Protein 4C5P (pdb70)

Radius of gyration: 17.64 Å; Cα contacts (8 Å, |Δi|>4): 598; chains: 1; bounding box: 44×48×41 Å

B-factor: mean 15.62, std 9.1, range [4.06, 64.0]

Secondary structure (DSSP, 8-state):
-HHHHHHHTT--S--SSSHHHHHHHHHHHHHHS-EE-HHHHTT------SHHHHHIIIIIT---B--HHHHHHHHHHHHHT-EEEEEEEEE-TT--TTSPPPPS-EEEEEEE-TT-SS-EEE-S--TTT--SS-EES-BS--EE-SSSEEEEEEETTEEEEEEEETTEEEEEEEE--S---HHHHHHHHHHHHH-TT-HHHHS-EEEEEETTEEEEEETTEEEEE-SS-EEEEE--SHHHHHHHHHHTS---GGGGS-HHHHHHHHHHHH-

Nearest PDB structures (foldseek):
  4c5p-assembly1_A  TM=1.004E+00  e=8.630E-53  Mycobacterium marinum
  2vfc-assembly2_B  TM=9.924E-01  e=4.680E-47  Mycobacterium marinum
  4bgf-assembly3_C  TM=9.905E-01  e=7.833E-41  Mycobacterium tuberculo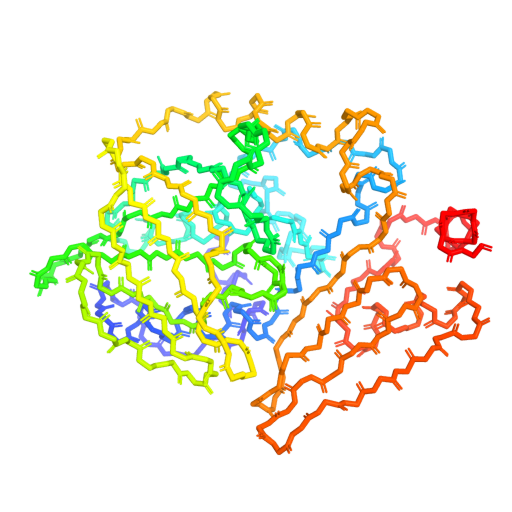sis H37Rv
  1w5r-assembly1_B  TM=9.768E-01  e=1.608E-36  Mycolicibacterium smegmatis
  1gx3-assembly2_B  TM=9.763E-01  e=1.178E-34  Mycolicibacterium smegmatis

Structure (mmCIF, N/CA/C/O backbone):
data_4C5P
#
_entry.id   4C5P
#
_cell.length_a   51.750
_cell.length_b   51.750
_cell.length_c   176.110
_cell.angle_alpha   90.00
_cell.angle_beta   90.00
_cell.angle_gamma   90.00
#
_symmetry.space_group_name_H-M   'P 41 21 2'
#
loop_
_entity.id
_entity.type
_entity.pdbx_description
1 polymer 'ARYLAMINE N-ACETYLTRANSFERASE'
2 non-polymer 'SULFATE ION'
3 non-polymer GLYCEROL
4 non-polymer 'AZIDE ION'
5 water water
#
loop_
_atom_site.group_PDB
_atom_site.id
_atom_site.type_symbol
_atom_site.label_atom_id
_atom_site.label_alt_id
_atom_site.label_comp_id
_atom_site.label_asym_id
_atom_site.label_entity_id
_atom_site.label_seq_id
_atom_site.pdbx_PDB_ins_code
_atom_site.Cartn_x
_atom_site.Cartn_y
_atom_site.Cartn_z
_atom_site.occupancy
_atom_site.B_iso_or_equiv
_atom_site.auth_seq_id
_atom_site.auth_comp_id
_atom_site.auth_asym_id
_atom_site.auth_atom_id
_atom_site.pdbx_PDB_model_num
ATOM 1 N N A ASP A 1 7 ? 34.742 -8.069 -3.642 0.50 34.72 4 ASP A N 1
ATOM 2 N N B ASP A 1 7 ? 33.753 -5.883 -2.699 0.50 24.81 4 ASP A N 1
ATOM 3 C CA A ASP A 1 7 ? 34.813 -7.186 -2.482 0.50 24.98 4 ASP A CA 1
ATOM 4 C CA B ASP A 1 7 ? 34.795 -6.817 -2.283 0.50 23.93 4 ASP A CA 1
ATOM 5 C C A ASP A 1 7 ? 34.235 -7.842 -1.234 0.50 18.49 4 ASP A C 1
ATOM 6 C C B ASP A 1 7 ? 34.333 -7.485 -1.000 0.50 18.77 4 ASP A C 1
ATOM 7 O O A ASP A 1 7 ? 34.290 -7.269 -0.140 0.50 19.63 4 ASP A O 1
ATOM 8 O O B ASP A 1 7 ? 34.410 -6.902 0.093 0.50 16.50 4 ASP A O 1
ATOM 23 N N A LEU A 1 8 ? 33.680 -9.040 -1.396 0.50 19.52 5 LEU A N 1
ATOM 24 N N B LEU A 1 8 ? 33.813 -8.698 -1.150 0.50 20.69 5 LEU A N 1
ATOM 25 C CA A LEU A 1 8 ? 33.081 -9.749 -0.275 0.50 17.53 5 LEU A CA 1
ATOM 26 C CA B LEU A 1 8 ? 33.263 -9.434 -0.026 0.50 16.79 5 LEU A CA 1
ATOM 27 C C A LEU A 1 8 ? 34.123 -9.957 0.814 0.50 16.49 5 LEU A C 1
ATOM 28 C C B LEU A 1 8 ? 34.369 -9.771 0.947 0.50 15.62 5 LEU A C 1
ATOM 29 O O A LEU A 1 8 ? 33.825 -9.803 1.988 0.50 15.99 5 LEU A O 1
ATOM 30 O O B LEU A 1 8 ? 34.215 -9.584 2.143 0.50 14.53 5 LEU A O 1
ATOM 61 N N A THR A 1 9 ? 35.348 -10.296 0.427 0.50 16.28 6 THR A N 1
ATOM 62 N N B THR A 1 9 ? 35.483 -10.274 0.429 0.50 16.08 6 THR A N 1
ATOM 63 C CA A THR A 1 9 ? 36.397 -10.548 1.408 0.50 16.91 6 THR A CA 1
ATOM 64 C CA B THR A 1 9 ? 36.640 -10.546 1.262 0.50 20.44 6 THR A CA 1
ATOM 65 C C A THR A 1 9 ? 36.847 -9.284 2.148 0.50 14.33 6 THR A C 1
ATOM 66 C C B THR A 1 9 ? 37.001 -9.318 2.089 0.50 15.33 6 THR A C 1
ATOM 67 O O A THR A 1 9 ? 37.073 -9.335 3.355 0.50 15.68 6 THR A O 1
ATOM 68 O O B THR A 1 9 ? 37.272 -9.418 3.284 0.50 16.12 6 THR A O 1
ATOM 89 N N . GLY A 1 10 ? 36.976 -8.159 1.444 1.00 18.75 7 GLY A N 1
ATOM 90 C CA . GLY A 1 10 ? 37.292 -6.894 2.098 1.00 16.80 7 GLY A CA 1
ATOM 91 C C . GLY A 1 10 ? 36.314 -6.578 3.220 1.00 14.66 7 GLY A C 1
ATOM 92 O O . GLY A 1 10 ? 36.700 -6.194 4.339 1.00 12.63 7 GLY A O 1
ATOM 97 N N . TYR A 1 11 ? 35.030 -6.768 2.938 1.00 11.02 8 TYR A N 1
ATOM 98 C CA . TYR A 1 11 ? 34.013 -6.545 3.943 1.00 8.70 8 TYR A CA 1
ATOM 99 C C . TYR A 1 11 ? 34.140 -7.532 5.100 1.00 9.92 8 TYR A C 1
ATOM 100 O O . TYR A 1 11 ? 34.050 -7.144 6.269 1.00 8.70 8 TYR A O 1
ATOM 118 N N . LEU A 1 12 ? 34.329 -8.811 4.782 1.00 13.33 9 LEU A N 1
ATOM 119 C CA . LEU A 1 12 ? 34.414 -9.828 5.830 1.00 11.72 9 LEU A CA 1
ATOM 120 C C . LEU A 1 12 ? 35.642 -9.600 6.725 1.00 16.24 9 LEU A C 1
ATOM 121 O O . LEU A 1 12 ? 35.597 -9.812 7.942 1.00 14.28 9 LEU A O 1
ATOM 137 N N . ASP A 1 13 ? 36.723 -9.115 6.131 1.00 14.11 10 ASP A N 1
ATOM 138 C CA . ASP A 1 13 ? 37.907 -8.771 6.915 1.00 14.94 10 ASP A CA 1
ATOM 139 C C . ASP A 1 13 ? 37.632 -7.561 7.792 1.00 12.49 10 ASP A C 1
ATOM 140 O O . ASP A 1 13 ? 38.029 -7.534 8.968 1.00 14.07 10 ASP A O 1
ATOM 149 N N . ARG A 1 14 ? 36.957 -6.566 7.228 1.00 11.61 11 ARG A N 1
ATOM 150 C CA . ARG A 1 14 ? 36.576 -5.358 7.963 1.00 12.19 11 ARG A CA 1
ATOM 151 C C . ARG A 1 14 ? 35.779 -5.706 9.227 1.00 9.80 11 ARG A C 1
ATOM 152 O O . ARG A 1 14 ? 35.940 -5.074 10.277 1.00 12.66 11 ARG A O 1
ATOM 173 N N . ILE A 1 15 ? 34.910 -6.715 9.153 1.00 12.12 12 ILE A N 1
ATOM 174 C CA . ILE A 1 15 ? 34.047 -7.013 10.308 1.00 13.88 12 ILE A CA 1
ATOM 175 C C . ILE A 1 15 ? 34.590 -8.179 11.135 1.00 11.77 12 ILE A C 1
ATOM 176 O O . ILE A 1 15 ? 33.934 -8.638 12.074 1.00 12.80 12 ILE A O 1
ATOM 192 N N . ASN A 1 16 ? 35.807 -8.602 10.796 1.00 13.49 13 ASN A N 1
ATOM 193 C CA . ASN A 1 16 ? 36.493 -9.707 11.466 1.00 17.00 13 ASN A CA 1
ATOM 194 C C . ASN A 1 16 ? 35.625 -10.968 11.549 1.00 18.41 13 ASN A C 1
ATOM 195 O O . ASN A 1 16 ? 35.521 -11.610 12.591 1.00 16.05 13 ASN A O 1
ATOM 206 N N . TYR A 1 17 ? 35.019 -11.323 10.428 1.00 14.44 14 TYR A N 1
ATOM 207 C CA . TYR A 1 17 ? 34.169 -12.495 10.339 1.00 16.43 14 TYR A CA 1
ATOM 208 C C . TYR A 1 17 ? 34.980 -13.697 9.859 1.00 25.04 14 TYR A C 1
ATOM 209 O O . TYR A 1 17 ? 35.695 -13.597 8.867 1.00 31.90 14 TYR A O 1
ATOM 227 N N . ARG A 1 18 ? 34.827 -14.835 10.529 1.00 36.51 15 ARG A N 1
ATOM 228 C CA . ARG A 1 18 ? 35.654 -16.014 10.238 1.00 44.82 15 ARG A CA 1
ATOM 229 C C . ARG A 1 18 ? 34.889 -17.227 9.684 1.00 44.42 15 ARG A C 1
ATOM 230 O O . ARG A 1 18 ? 35.467 -18.064 8.980 1.00 49.86 15 ARG A O 1
ATOM 234 N N . GLY A 1 19 ? 33.600 -17.312 9.991 1.00 41.96 16 GLY A N 1
ATOM 235 C CA . GLY A 1 19 ? 32.820 -18.514 9.740 1.00 34.60 16 GLY A CA 1
ATOM 236 C C . GLY A 1 19 ? 32.483 -18.877 8.303 1.00 31.05 16 GLY A C 1
ATOM 237 O O . GLY A 1 19 ? 33.128 -18.436 7.345 1.00 34.74 16 GLY A O 1
ATOM 241 N N . ALA A 1 20 ? 31.460 -19.717 8.166 1.00 28.41 17 ALA A N 1
ATOM 242 C CA . ALA A 1 20 ? 30.978 -20.180 6.865 1.00 27.29 17 ALA A CA 1
ATOM 243 C C . ALA A 1 20 ? 30.328 -19.024 6.126 1.00 21.35 17 ALA A C 1
ATOM 244 O O . ALA A 1 20 ? 30.042 -17.994 6.718 1.00 20.49 17 ALA A O 1
ATOM 251 N N . THR A 1 21 ? 30.078 -19.205 4.837 1.00 19.80 18 THR A N 1
ATOM 252 C CA . THR A 1 21 ? 29.425 -18.156 4.063 1.00 17.50 18 THR A CA 1
ATOM 253 C C . THR A 1 21 ? 28.216 -18.661 3.279 1.00 15.60 18 THR A C 1
ATOM 254 O O . THR A 1 21 ? 27.754 -17.996 2.355 1.00 21.89 18 THR A O 1
ATOM 265 N N . ASP A 1 22 ? 27.693 -19.816 3.667 1.00 20.02 19 ASP A N 1
ATOM 266 C CA . ASP A 1 22 ? 26.443 -20.312 3.105 1.00 15.61 19 ASP A CA 1
ATOM 267 C C . ASP A 1 22 ? 25.260 -19.497 3.637 1.00 17.57 19 ASP A C 1
ATOM 268 O O . ASP A 1 22 ? 25.318 -18.959 4.746 1.00 19.17 19 ASP A O 1
ATOM 277 N N . PRO A 1 23 ? 24.182 -19.377 2.838 1.00 12.42 20 PRO A N 1
ATOM 278 C CA . PRO A 1 23 ? 23.071 -18.534 3.282 1.00 14.31 20 PRO A CA 1
ATOM 279 C C . PRO A 1 23 ? 22.155 -19.242 4.284 1.00 16.90 20 PRO A C 1
ATOM 280 O O . PRO A 1 23 ? 21.088 -19.762 3.919 1.00 15.08 20 PRO A O 1
ATOM 291 N N . THR A 1 24 ? 22.593 -19.290 5.548 1.00 11.67 21 THR A N 1
ATOM 292 C CA . THR A 1 24 ? 21.844 -19.959 6.594 1.00 11.85 21 THR A CA 1
ATOM 293 C C . THR A 1 24 ? 21.525 -19.009 7.729 1.00 11.16 21 THR A C 1
ATOM 294 O O . THR A 1 24 ? 22.040 -17.882 7.791 1.00 10.51 21 THR A O 1
ATOM 305 N N . LEU A 1 25 ? 20.695 -19.475 8.644 1.00 11.81 22 LEU A N 1
ATOM 306 C CA . LEU A 1 25 ? 20.339 -18.655 9.788 1.00 16.76 22 LEU A CA 1
ATOM 307 C C . LEU A 1 25 ? 21.543 -18.377 10.693 1.00 12.49 22 LEU A C 1
ATOM 308 O O . LEU A 1 25 ? 21.714 -17.255 11.154 1.00 11.36 22 LEU A O 1
ATOM 324 N N A ASP A 1 26 ? 22.358 -19.400 10.939 0.50 15.93 23 ASP A N 1
ATOM 325 N N B ASP A 1 26 ? 22.368 -19.393 10.928 0.50 16.10 23 ASP A N 1
ATOM 326 C CA A ASP A 1 26 ? 23.573 -19.258 11.749 0.50 14.89 23 ASP A CA 1
ATOM 327 C CA B ASP A 1 26 ? 23.563 -19.239 11.763 0.50 15.14 23 ASP A CA 1
ATOM 328 C C A ASP A 1 26 ? 24.545 -18.225 11.192 0.50 12.17 23 ASP A C 1
ATOM 329 C C B ASP A 1 26 ? 24.561 -18.234 11.196 0.50 12.18 23 ASP A C 1
ATOM 330 O O A ASP A 1 26 ? 25.086 -17.398 11.936 0.50 13.22 23 ASP A O 1
ATOM 331 O O B ASP A 1 26 ? 25.133 -17.431 11.941 0.50 13.60 23 ASP A O 1
ATOM 348 N N . VAL A 1 27 ? 24.771 -18.276 9.883 1.00 10.96 24 VAL A N 1
ATOM 349 C CA . VAL A 1 27 ? 25.625 -17.305 9.206 1.00 10.53 24 VAL A CA 1
ATOM 350 C C . VAL A 1 27 ? 25.032 -15.905 9.296 1.00 9.64 24 VAL A C 1
ATOM 351 O O . VAL A 1 27 ? 25.733 -14.947 9.556 1.00 9.80 24 VAL A O 1
ATOM 365 N N . LEU A 1 28 ? 23.718 -15.780 9.153 1.00 9.37 25 LEU A N 1
ATOM 366 C CA . LEU A 1 28 ? 23.100 -14.459 9.223 1.00 8.61 25 LEU A CA 1
ATOM 367 C C . LEU A 1 28 ? 23.296 -13.886 10.626 1.00 8.40 25 LEU A C 1
ATOM 368 O O . LEU A 1 28 ? 23.633 -12.709 10.775 1.00 7.91 25 LEU A O 1
ATOM 384 N N . ARG A 1 29 ? 23.075 -14.700 11.647 1.00 8.84 26 ARG A N 1
ATOM 385 C CA . ARG A 1 29 ? 23.300 -14.267 13.019 1.00 9.29 26 ARG A CA 1
ATOM 386 C C . ARG A 1 29 ? 24.752 -13.803 13.208 1.00 8.81 26 ARG A C 1
ATOM 387 O O . ARG A 1 29 ? 24.992 -12.747 13.812 1.00 8.45 26 ARG A O 1
ATOM 408 N N . ASP A 1 30 ? 25.699 -14.591 12.710 1.00 9.30 27 ASP A N 1
ATOM 409 C CA . ASP A 1 30 ? 27.109 -14.316 12.924 1.00 12.58 27 ASP A CA 1
ATOM 410 C C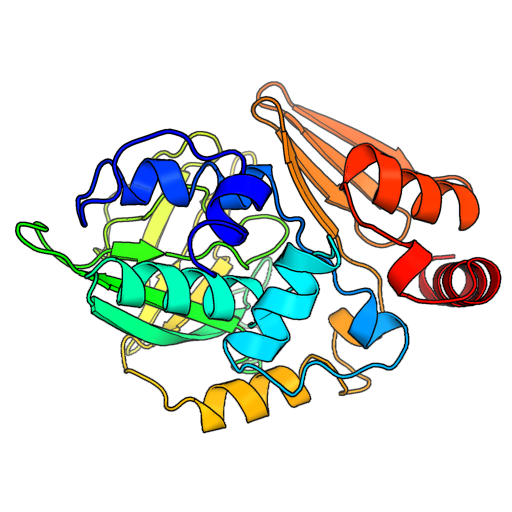 . ASP A 1 30 ? 27.527 -13.074 12.139 1.00 8.91 27 ASP A C 1
ATOM 411 O O . ASP A 1 30 ? 28.288 -12.259 12.648 1.00 8.80 27 ASP A O 1
ATOM 420 N N . LEU A 1 31 ? 27.016 -12.896 10.919 1.00 8.61 28 LEU A N 1
ATOM 421 C CA . LEU A 1 31 ? 27.305 -11.663 10.167 1.00 8.10 28 LEU A CA 1
ATOM 422 C C . LEU A 1 31 ? 26.755 -10.396 10.856 1.00 8.35 28 LEU A C 1
ATOM 423 O O . LEU A 1 31 ? 27.427 -9.354 10.941 1.00 7.97 28 LEU A O 1
ATOM 439 N N . VAL A 1 32 ? 25.521 -10.463 11.318 1.00 7.44 29 VAL A N 1
ATOM 440 C CA . VAL A 1 32 ? 24.901 -9.317 11.962 1.00 6.84 29 VAL A CA 1
ATOM 441 C C . VAL A 1 32 ? 25.658 -8.936 13.246 1.00 6.99 29 VAL A C 1
ATOM 442 O O . VAL A 1 32 ? 25.935 -7.757 13.496 1.00 6.70 29 VAL A O 1
ATOM 455 N N A SER A 1 33 ? 26.018 -9.939 14.028 0.50 7.59 30 SER A N 1
ATOM 456 N N B SER A 1 33 ? 26.012 -9.932 14.048 0.50 7.71 30 SER A N 1
ATOM 457 C CA A SER A 1 33 ? 26.812 -9.706 15.229 0.50 9.15 30 SER A CA 1
ATOM 458 C CA B SER A 1 33 ? 26.836 -9.683 15.236 0.50 8.91 30 SER A CA 1
ATOM 459 C C A SER A 1 33 ? 28.186 -9.096 14.912 0.50 8.95 30 SER A C 1
ATOM 460 C C B SER A 1 33 ? 28.174 -9.045 14.873 0.50 8.97 30 SER A C 1
ATOM 461 O O A SER A 1 33 ? 28.633 -8.171 15.588 0.50 10.73 30 SER A O 1
ATOM 462 O O B SER A 1 33 ? 28.592 -8.064 15.478 0.50 7.76 30 SER A O 1
ATOM 477 N N . ALA A 1 34 ? 28.848 -9.608 13.879 1.00 8.64 31 ALA A N 1
ATOM 478 C CA . ALA A 1 34 ? 30.164 -9.113 13.475 1.00 9.75 31 ALA A CA 1
ATOM 479 C C . ALA A 1 34 ? 30.107 -7.666 12.961 1.00 7.66 31 ALA A C 1
ATOM 480 O O . ALA A 1 34 ? 30.916 -6.818 13.341 1.00 9.68 31 ALA A O 1
ATOM 488 N N . HIS A 1 35 ? 29.128 -7.394 12.094 1.00 7.18 32 HIS A N 1
ATOM 489 C CA . HIS A 1 35 ? 28.926 -6.061 11.527 1.00 6.69 32 HIS A CA 1
ATOM 490 C C . HIS A 1 35 ? 28.696 -5.038 12.638 1.00 6.76 32 HIS A C 1
ATOM 491 O O . HIS A 1 35 ? 29.339 -3.967 12.695 1.00 7.06 32 HIS A O 1
ATOM 506 N N . THR A 1 36 ? 27.770 -5.348 13.537 1.00 6.45 33 THR A N 1
ATOM 507 C CA . THR A 1 36 ? 27.381 -4.371 14.543 1.00 6.30 33 THR A CA 1
ATOM 508 C C . THR A 1 36 ? 28.459 -4.145 15.592 1.00 7.48 33 THR A C 1
ATOM 509 O O . THR A 1 36 ? 28.481 -3.098 16.239 1.00 9.24 33 THR A O 1
ATOM 520 N N . GLY A 1 37 ? 29.364 -5.100 15.731 1.00 7.96 34 GLY A N 1
ATOM 521 C CA . GLY A 1 37 ? 30.513 -4.925 16.604 1.00 10.76 34 GLY A CA 1
ATOM 522 C C . GLY A 1 37 ? 31.717 -4.249 15.980 1.00 10.41 34 GLY A C 1
ATOM 523 O O . GLY A 1 37 ? 32.690 -3.949 16.686 1.00 10.19 34 GLY A O 1
ATOM 527 N N . ALA A 1 38 ? 31.679 -4.045 14.662 1.00 7.88 35 ALA A N 1
ATOM 528 C CA . ALA A 1 38 ? 32.860 -3.617 13.929 1.00 8.13 35 ALA A CA 1
ATOM 529 C C . ALA A 1 38 ? 32.691 -2.244 13.288 1.00 11.33 35 ALA A C 1
ATOM 530 O O . ALA A 1 38 ? 33.640 -1.447 13.273 1.00 13.17 35 ALA A O 1
ATOM 537 N N . ILE A 1 39 ? 31.514 -1.978 12.741 1.00 7.49 36 ILE A N 1
ATOM 538 C CA . ILE A 1 39 ? 31.297 -0.745 11.980 1.00 8.41 36 ILE A CA 1
ATOM 539 C C . ILE A 1 39 ? 30.355 0.206 12.734 1.00 8.34 36 ILE A C 1
ATOM 540 O O . ILE A 1 39 ? 29.162 -0.057 12.879 1.00 8.38 36 ILE A O 1
ATOM 556 N N . ALA A 1 40 ? 30.888 1.329 13.214 1.00 6.30 37 ALA A N 1
ATOM 557 C CA . ALA A 1 40 ? 30.059 2.274 13.986 1.00 7.92 37 ALA A CA 1
ATOM 558 C C . ALA A 1 40 ? 28.947 2.909 13.198 1.00 9.51 37 ALA A C 1
ATOM 559 O O . ALA A 1 40 ? 29.021 3.081 11.962 1.00 5.70 37 ALA A O 1
ATOM 566 N N . PHE A 1 41 ? 27.911 3.292 13.940 1.00 6.42 38 PHE A N 1
ATOM 567 C CA . PHE A 1 41 ? 26.970 4.289 13.475 1.00 6.46 38 PHE A CA 1
ATOM 568 C C . PHE A 1 41 ? 27.623 5.651 13.678 1.00 6.22 38 PHE A C 1
ATOM 569 O O . PHE A 1 41 ? 28.182 5.919 14.736 1.00 5.78 38 PHE A O 1
ATOM 586 N N . GLU A 1 42 ? 27.585 6.492 12.648 1.00 5.64 39 GLU A N 1
ATOM 587 C CA . GLU A 1 42 ? 28.056 7.863 12.749 1.00 9.19 39 GLU A CA 1
ATOM 588 C C . GLU A 1 42 ? 27.480 8.689 11.630 1.00 6.96 39 GLU A C 1
ATOM 589 O O . GLU A 1 42 ? 27.135 8.176 10.573 1.00 5.21 39 GLU A O 1
ATOM 601 N N . ASN A 1 43 ? 27.393 9.985 11.890 1.00 5.59 40 ASN A N 1
ATOM 602 C CA . ASN A 1 43 ? 26.907 10.938 10.895 1.00 5.60 40 ASN A CA 1
ATOM 603 C C . ASN A 1 43 ? 27.922 12.040 10.612 1.00 5.97 40 ASN A C 1
ATOM 604 O O . ASN A 1 43 ? 27.533 13.186 10.403 1.00 6.13 40 ASN A O 1
ATOM 615 N N . LEU A 1 44 ? 29.222 11.739 10.614 1.00 6.26 41 LEU A N 1
ATOM 616 C CA . LEU A 1 44 ? 30.195 12.809 10.391 1.00 6.78 41 LEU A CA 1
ATOM 617 C C . LEU A 1 44 ? 30.065 13.456 9.009 1.00 6.79 41 LEU A C 1
ATOM 618 O O . LEU A 1 44 ? 30.334 14.662 8.859 1.00 7.20 41 LEU A O 1
ATOM 634 N N . ASP A 1 45 ? 29.604 12.709 8.013 1.00 6.42 42 ASP A N 1
ATOM 635 C CA . ASP A 1 45 ? 29.469 13.305 6.679 1.00 6.51 42 ASP A CA 1
ATOM 636 C C . ASP A 1 45 ? 28.391 14.402 6.705 1.00 7.46 42 ASP A C 1
ATOM 637 O O . ASP A 1 45 ? 28.707 15.574 6.448 1.00 6.93 42 ASP A O 1
ATOM 646 N N . PRO A 1 46 ? 27.151 14.053 7.071 1.00 6.58 43 PRO A N 1
ATOM 647 C CA . PRO A 1 46 ? 26.128 15.125 7.118 1.00 7.06 43 PRO A CA 1
ATOM 648 C C . PRO A 1 46 ? 26.472 16.287 8.051 1.00 6.65 43 PRO A C 1
ATOM 649 O O . PRO A 1 46 ? 26.173 17.450 7.763 1.00 6.98 43 PRO A O 1
ATOM 660 N N . LEU A 1 47 ? 27.118 15.976 9.176 1.00 7.87 44 LEU A N 1
ATOM 661 C CA . LEU A 1 47 ? 27.516 16.996 10.129 1.00 8.03 44 LEU A CA 1
ATOM 662 C C . LEU A 1 47 ? 28.428 18.023 9.471 1.00 9.84 44 LEU A C 1
ATOM 663 O O . LEU A 1 47 ? 28.331 19.236 9.722 1.00 11.62 44 LEU A O 1
ATOM 679 N N . MET A 1 48 ? 29.300 17.518 8.597 1.00 10.98 45 MET A N 1
ATOM 680 C CA . MET A 1 48 ? 30.281 18.354 7.910 1.00 10.79 45 MET A CA 1
ATOM 681 C C . MET A 1 48 ? 29.799 18.877 6.568 1.00 10.74 45 MET A C 1
ATOM 682 O O . MET A 1 48 ? 30.573 19.496 5.834 1.00 12.26 45 MET A O 1
ATOM 696 N N . GLY A 1 49 ? 28.523 18.676 6.265 1.00 9.29 46 GLY A N 1
ATOM 697 C CA . GLY A 1 49 ? 27.962 19.172 5.017 1.00 11.75 46 GLY A CA 1
ATOM 698 C C . GLY A 1 49 ? 28.201 18.305 3.801 1.00 12.72 46 GLY A C 1
ATOM 699 O O . GLY A 1 49 ? 28.131 18.795 2.658 1.00 13.04 46 GLY A O 1
ATOM 703 N N . VAL A 1 50 ? 28.478 17.025 4.024 1.00 7.45 47 VAL A N 1
ATOM 704 C CA . VAL A 1 50 ? 28.678 16.076 2.942 1.00 7.28 47 VAL A CA 1
ATOM 705 C C . VAL A 1 50 ? 27.457 15.162 2.893 1.00 6.83 47 VAL A C 1
ATOM 706 O O . VAL A 1 50 ? 27.237 14.366 3.827 1.00 6.38 47 VAL A O 1
ATOM 719 N N . PRO A 1 51 ? 26.630 15.295 1.841 1.00 6.66 48 PRO A N 1
ATOM 720 C CA . PRO A 1 51 ? 25.406 14.488 1.832 1.00 6.19 48 PRO A CA 1
ATOM 721 C C . PRO A 1 51 ? 25.730 13.006 1.701 1.00 7.21 48 PRO A C 1
ATOM 722 O O . PRO A 1 51 ? 26.846 12.661 1.271 1.00 7.84 48 PRO A O 1
ATOM 733 N N . VAL A 1 52 ? 24.758 12.157 2.044 1.00 6.59 49 VAL A N 1
ATOM 734 C CA . VAL A 1 52 ? 24.804 10.724 1.772 1.00 5.84 49 VAL A CA 1
ATOM 735 C C . VAL A 1 52 ? 23.812 10.506 0.659 1.00 5.97 49 VAL A C 1
ATOM 736 O O . VAL A 1 52 ? 22.597 10.386 0.894 1.00 8.14 49 VAL A O 1
ATOM 749 N N . ASP A 1 53 ? 24.328 10.477 -0.550 1.00 7.67 50 ASP A N 1
ATOM 750 C CA . ASP A 1 53 ? 23.519 10.504 -1.761 1.00 6.89 50 ASP A CA 1
ATOM 751 C C . ASP A 1 53 ? 23.724 9.249 -2.616 1.00 13.34 50 ASP A C 1
ATOM 752 O O . ASP A 1 53 ? 22.783 8.755 -3.231 1.00 18.45 50 ASP A O 1
ATOM 761 N N . ASP A 1 54 ? 24.932 8.695 -2.578 1.00 10.36 51 ASP A N 1
ATOM 762 C CA . ASP A 1 54 ? 25.303 7.552 -3.418 1.00 10.08 51 ASP A CA 1
ATOM 763 C C . ASP A 1 54 ? 25.250 6.276 -2.604 1.00 8.76 51 ASP A C 1
ATOM 764 O O . ASP A 1 54 ? 26.135 6.012 -1.787 1.00 9.88 51 ASP A O 1
ATOM 773 N N . LEU A 1 55 ? 24.186 5.505 -2.813 1.00 7.85 52 LEU A N 1
ATOM 774 C CA . LEU A 1 55 ? 23.923 4.315 -2.020 1.00 8.16 52 LEU A CA 1
ATOM 775 C C . LEU A 1 55 ? 24.327 3.046 -2.787 1.00 9.83 52 LEU A C 1
ATOM 776 O O . LEU A 1 55 ? 23.882 1.952 -2.448 1.00 9.55 52 LEU A O 1
ATOM 792 N N . SER A 1 56 ? 25.142 3.205 -3.824 1.00 7.02 53 SER A N 1
ATOM 793 C CA . SER A 1 56 ? 25.617 2.055 -4.601 1.00 12.02 53 SER A CA 1
ATOM 794 C C . SER A 1 56 ? 26.551 1.209 -3.754 1.00 12.01 53 SER A C 1
ATOM 795 O O . SER A 1 56 ? 27.185 1.719 -2.825 1.00 9.68 53 SER A O 1
ATOM 803 N N . ALA A 1 57 ? 26.655 -0.069 -4.104 1.00 10.20 54 ALA A N 1
ATOM 804 C CA . ALA A 1 57 ? 27.536 -1.006 -3.389 1.00 8.51 54 ALA A CA 1
ATOM 805 C C . ALA A 1 57 ? 28.950 -0.484 -3.364 1.00 12.83 54 ALA A C 1
ATOM 806 O O . ALA A 1 57 ? 29.637 -0.551 -2.340 1.00 10.95 54 ALA A O 1
ATOM 813 N N . GLU A 1 58 ? 29.411 0.009 -4.505 1.00 9.67 55 GLU A N 1
ATOM 814 C CA . GLU A 1 58 ? 30.785 0.485 -4.628 1.00 8.31 55 GLU A CA 1
ATOM 815 C C . GLU A 1 58 ? 31.094 1.692 -3.743 1.00 11.41 55 GLU A C 1
ATOM 816 O O . GLU A 1 58 ? 32.169 1.741 -3.126 1.00 10.66 55 GLU A O 1
ATOM 828 N N . ALA A 1 59 ? 30.168 2.650 -3.654 1.00 9.61 56 ALA A N 1
ATOM 829 C CA . ALA A 1 59 ? 30.412 3.853 -2.850 1.00 8.45 56 ALA A CA 1
ATOM 830 C C . ALA A 1 59 ? 30.352 3.477 -1.368 1.00 6.69 56 ALA A C 1
ATOM 831 O O . ALA A 1 59 ? 31.143 3.950 -0.570 1.00 9.86 56 ALA A O 1
ATOM 838 N N . LEU A 1 60 ? 29.414 2.609 -1.009 1.00 6.93 57 LEU A N 1
ATOM 839 C CA . LEU A 1 60 ? 29.254 2.272 0.403 1.00 6.85 57 LEU A CA 1
ATOM 840 C C . LEU A 1 60 ? 30.398 1.423 0.891 1.00 8.14 57 LEU A C 1
ATOM 841 O O . LEU A 1 60 ? 30.839 1.590 2.030 1.00 7.73 57 LEU A O 1
ATOM 857 N N . ALA A 1 61 ? 30.862 0.495 0.055 1.00 10.48 58 ALA A N 1
ATOM 858 C CA . ALA A 1 61 ? 32.051 -0.287 0.393 1.00 11.11 58 ALA A CA 1
ATOM 859 C C . ALA A 1 61 ? 33.289 0.597 0.485 1.00 8.02 58 ALA A C 1
ATOM 860 O O . ALA A 1 61 ? 34.095 0.454 1.405 1.00 10.18 58 ALA A O 1
ATOM 867 N N . ASP A 1 62 ? 33.465 1.518 -0.446 1.00 8.91 59 ASP A N 1
ATOM 868 C CA . ASP A 1 62 ? 34.646 2.385 -0.404 1.00 8.90 59 ASP A CA 1
ATOM 869 C C . ASP A 1 62 ? 34.682 3.102 0.956 1.00 9.09 59 ASP A C 1
ATOM 870 O O . ASP A 1 62 ? 35.725 3.162 1.604 1.00 10.45 59 ASP A O 1
ATOM 879 N N . LYS A 1 63 ? 33.538 3.629 1.387 1.00 8.49 60 LYS A N 1
ATOM 880 C CA . LYS A 1 63 ? 33.519 4.383 2.644 1.00 7.46 60 LYS A CA 1
ATOM 881 C C . LYS A 1 63 ? 33.571 3.501 3.898 1.00 8.59 60 LYS A C 1
ATOM 882 O O . LYS A 1 63 ? 34.423 3.687 4.767 1.00 9.11 60 LYS A O 1
ATOM 901 N N . LEU A 1 64 ? 32.627 2.578 4.013 1.00 7.05 61 LEU A N 1
ATOM 902 C CA . LEU A 1 64 ? 32.480 1.807 5.256 1.00 6.48 61 LEU A CA 1
ATOM 903 C C . LEU A 1 64 ? 33.496 0.679 5.388 1.00 8.47 61 LEU A C 1
ATOM 904 O O . LEU A 1 64 ? 33.767 0.228 6.510 1.00 10.62 61 LEU A O 1
ATOM 920 N N . VAL A 1 65 ? 34.024 0.206 4.275 1.00 8.92 62 VAL A N 1
ATOM 921 C CA . VAL A 1 65 ? 35.073 -0.831 4.315 1.00 9.00 62 VAL A CA 1
ATOM 922 C C . VAL A 1 65 ? 36.472 -0.234 4.089 1.00 10.26 62 VAL A C 1
ATOM 923 O O . VAL A 1 65 ? 37.279 -0.174 5.009 1.00 12.71 62 VAL A O 1
ATOM 936 N N . ASP A 1 66 ? 36.756 0.247 2.884 1.00 8.73 63 ASP A N 1
ATOM 937 C CA . ASP A 1 66 ? 38.117 0.634 2.562 1.00 9.74 63 ASP A CA 1
ATOM 938 C C . ASP A 1 66 ? 38.646 1.809 3.384 1.00 10.89 63 ASP A C 1
ATOM 939 O O . ASP A 1 66 ? 39.815 1.809 3.776 1.00 14.10 63 ASP A O 1
ATOM 948 N N . ARG A 1 67 ? 37.792 2.793 3.641 1.00 8.98 64 ARG A N 1
ATOM 949 C CA . ARG A 1 67 ? 38.167 4.001 4.369 1.00 9.08 64 ARG A CA 1
ATOM 950 C C . ARG A 1 67 ? 37.922 3.941 5.896 1.00 8.85 64 ARG A C 1
ATOM 951 O O . ARG A 1 67 ? 38.200 4.907 6.618 1.00 9.49 64 ARG A O 1
ATOM 972 N N . ARG A 1 68 ? 37.464 2.790 6.368 1.00 8.62 65 ARG A N 1
ATOM 973 C CA . ARG A 1 68 ? 37.245 2.550 7.801 1.00 8.49 65 ARG A CA 1
ATOM 974 C C . ARG A 1 68 ? 36.414 3.641 8.475 1.00 9.72 65 ARG A C 1
ATOM 975 O O . ARG A 1 68 ? 36.678 4.061 9.606 1.00 10.35 65 ARG A O 1
ATOM 996 N N . ARG A 1 69 ? 35.373 4.066 7.763 1.00 7.56 66 ARG A N 1
ATOM 997 C CA . ARG A 1 69 ? 34.372 4.961 8.306 1.00 7.13 66 ARG A CA 1
ATOM 998 C C . ARG A 1 69 ? 33.150 4.145 8.763 1.00 7.62 66 ARG A C 1
ATOM 999 O O . ARG A 1 69 ? 32.989 2.981 8.391 1.00 7.85 66 ARG A O 1
ATOM 1020 N N . GLY A 1 70 ? 32.276 4.775 9.543 1.00 8.02 67 GLY A N 1
ATOM 1021 C CA . GLY A 1 70 ? 30.953 4.237 9.788 1.00 6.70 67 GLY A CA 1
ATOM 1022 C C . GLY A 1 70 ? 29.939 4.946 8.917 1.00 8.34 67 GLY A C 1
ATOM 1023 O O . GLY A 1 70 ? 30.308 5.607 7.940 1.00 9.43 67 GLY A O 1
ATOM 1027 N N . GLY A 1 71 ? 28.660 4.836 9.264 1.00 5.15 68 GLY A N 1
ATOM 1028 C CA . GLY A 1 71 ? 27.621 5.513 8.516 1.00 5.84 68 GLY A CA 1
ATOM 1029 C C . GLY A 1 71 ? 26.330 5.414 9.272 1.00 4.61 68 GLY A C 1
ATOM 1030 O O . GLY A 1 71 ? 26.289 4.957 10.424 1.00 4.66 68 GLY A O 1
ATOM 1034 N N . TYR A 1 72 ? 25.257 5.864 8.632 1.00 5.90 69 TYR A N 1
ATOM 1035 C CA . TYR A 1 72 ? 23.924 5.783 9.215 1.00 5.49 69 TYR A CA 1
ATOM 1036 C C . TYR A 1 72 ? 23.043 4.737 8.492 1.00 5.69 69 TYR A C 1
ATOM 1037 O O . TYR A 1 72 ? 23.573 3.881 7.771 1.00 5.15 69 TYR A O 1
ATOM 1067 N N . TYR A 1 74 ? 20.948 4.166 5.951 1.00 6.05 71 TYR A N 1
ATOM 1068 C CA . TYR A 1 74 ? 21.005 3.839 4.532 1.00 4.42 71 TYR A CA 1
ATOM 1069 C C . TYR A 1 74 ? 22.345 3.227 4.141 1.00 6.83 71 TYR A C 1
ATOM 1070 O O . TYR A 1 74 ? 22.408 2.408 3.212 1.00 6.69 71 TYR A O 1
ATOM 1088 N N . GLU A 1 75 ? 23.422 3.651 4.804 1.00 6.48 72 GLU A N 1
ATOM 1089 C CA . GLU A 1 75 ? 24.743 3.136 4.504 1.00 5.91 72 GLU A CA 1
ATOM 1090 C C . GLU A 1 75 ? 24.924 1.720 5.055 1.00 5.11 72 GLU A C 1
ATOM 1091 O O . GLU A 1 75 ? 25.396 0.816 4.367 1.00 5.62 72 GLU A O 1
ATOM 1103 N N . HIS A 1 76 ? 24.590 1.552 6.331 1.00 4.79 73 HIS A N 1
ATOM 1104 C CA . HIS A 1 76 ? 24.666 0.244 6.957 1.00 5.85 73 HIS A CA 1
ATOM 1105 C C . HIS A 1 76 ? 23.817 -0.823 6.300 1.00 7.55 73 HIS A C 1
ATOM 1106 O O . HIS A 1 76 ? 24.321 -1.898 5.953 1.00 6.46 73 HIS A O 1
ATOM 1121 N N . ASN A 1 77 ? 22.516 -0.552 6.192 1.00 5.82 74 ASN A N 1
ATOM 1122 C CA . ASN A 1 77 ? 21.606 -1.518 5.613 1.00 6.55 74 ASN A CA 1
ATOM 1123 C C . ASN A 1 77 ? 21.768 -1.606 4.107 1.00 7.73 74 ASN A C 1
ATOM 1124 O O . ASN A 1 77 ? 21.595 -2.699 3.548 1.00 6.00 74 ASN A O 1
ATOM 1135 N N . GLY A 1 78 ? 22.212 -0.513 3.466 1.00 7.33 75 GLY A N 1
ATOM 1136 C CA . GLY A 1 78 ? 22.687 -0.603 2.087 1.00 6.59 75 GLY A CA 1
ATOM 1137 C C . GLY A 1 78 ? 23.766 -1.668 1.928 1.00 5.00 75 GLY A C 1
ATOM 1138 O O . GLY A 1 78 ? 23.592 -2.663 1.201 1.00 5.91 75 GLY A O 1
ATOM 1142 N N . LEU A 1 79 ? 24.879 -1.478 2.643 1.00 5.75 76 LEU A N 1
ATOM 1143 C CA . LEU A 1 79 ? 26.028 -2.369 2.514 1.00 9.28 76 LEU A CA 1
ATOM 1144 C C . LEU A 1 79 ? 25.734 -3.839 2.880 1.00 5.67 76 LEU A C 1
ATOM 1145 O O . LEU A 1 79 ? 26.067 -4.778 2.123 1.00 7.39 76 LEU A O 1
ATOM 1161 N N . ILE A 1 80 ? 25.122 -4.063 4.036 1.00 6.38 77 ILE A N 1
ATOM 1162 C CA . ILE A 1 80 ? 24.881 -5.458 4.434 1.00 5.65 77 ILE A CA 1
ATOM 1163 C C . ILE A 1 80 ? 23.878 -6.115 3.494 1.00 5.78 77 ILE A C 1
ATOM 1164 O O . ILE A 1 80 ? 23.955 -7.302 3.210 1.00 6.25 77 ILE A O 1
ATOM 1180 N N . GLY A 1 81 ? 22.961 -5.318 2.961 1.00 6.42 78 GLY A N 1
ATOM 1181 C CA . GLY A 1 81 ? 22.013 -5.829 1.989 1.00 7.71 78 GLY A CA 1
ATOM 1182 C C . GLY A 1 81 ? 22.686 -6.346 0.740 1.00 8.38 78 GLY A C 1
ATOM 1183 O O . GLY A 1 81 ? 22.330 -7.403 0.205 1.00 8.60 78 GLY A O 1
ATOM 1187 N N . TYR A 1 82 ? 23.667 -5.593 0.253 1.00 7.32 79 TYR A N 1
ATOM 1188 C CA . TYR A 1 82 ? 24.423 -6.025 -0.923 1.00 8.36 79 TYR A CA 1
ATOM 1189 C C . TYR A 1 82 ? 25.216 -7.285 -0.630 1.00 7.79 79 TYR A C 1
ATOM 1190 O O . TYR A 1 82 ? 25.273 -8.188 -1.456 1.00 10.05 79 TYR A O 1
ATOM 1208 N N . VAL A 1 83 ? 25.832 -7.338 0.542 1.00 7.88 80 VAL A N 1
ATOM 1209 C CA . VAL A 1 83 ? 26.603 -8.506 0.946 1.00 7.74 80 VAL A CA 1
ATOM 1210 C C . VAL A 1 83 ? 25.712 -9.755 1.035 1.00 7.71 80 VAL A C 1
ATOM 1211 O O . VAL A 1 83 ? 26.044 -10.807 0.501 1.00 10.11 80 VAL A O 1
ATOM 1224 N N . LEU A 1 84 ? 24.573 -9.624 1.703 1.00 7.97 81 LEU A N 1
ATOM 1225 C CA . LEU A 1 84 ? 23.684 -10.759 1.877 1.00 8.81 81 LEU A CA 1
ATOM 1226 C C . LEU A 1 84 ? 23.189 -11.296 0.534 1.00 8.88 81 LEU A C 1
ATOM 1227 O O . LEU A 1 84 ? 23.172 -12.518 0.311 1.00 9.57 81 LEU A O 1
ATOM 1243 N N . ALA A 1 85 ? 22.848 -10.397 -0.382 1.00 8.34 82 ALA A N 1
ATOM 1244 C CA . ALA A 1 85 ? 22.379 -10.817 -1.707 1.00 8.55 82 ALA A CA 1
ATOM 1245 C C . ALA A 1 85 ? 23.482 -11.565 -2.447 1.00 12.13 82 ALA A C 1
ATOM 1246 O O . ALA A 1 85 ? 23.231 -12.602 -3.089 1.00 13.48 82 ALA A O 1
ATOM 1253 N N . GLU A 1 86 ? 24.710 -11.079 -2.335 1.00 10.97 83 GLU A N 1
ATOM 1254 C CA . GLU A 1 86 ? 25.844 -11.761 -2.960 1.00 12.79 83 GLU A CA 1
ATOM 1255 C C . GLU A 1 86 ? 26.034 -13.177 -2.416 1.00 17.40 83 GLU A C 1
ATOM 1256 O O . GLU A 1 86 ? 26.432 -14.088 -3.162 1.00 15.40 83 GLU A O 1
ATOM 1268 N N . LEU A 1 87 ? 25.746 -13.357 -1.129 1.00 11.38 84 LEU A N 1
ATOM 1269 C CA . LEU A 1 87 ? 25.867 -14.673 -0.485 1.00 10.33 84 LEU A CA 1
ATOM 1270 C C . LEU A 1 87 ? 24.713 -15.628 -0.777 1.00 13.92 84 LEU A C 1
ATOM 1271 O O . LEU A 1 87 ? 24.780 -16.807 -0.428 1.00 16.66 84 LEU A O 1
ATOM 1287 N N . GLY A 1 88 ? 23.650 -15.123 -1.394 1.00 13.80 85 GLY A N 1
ATOM 1288 C CA . GLY A 1 88 ? 22.523 -15.967 -1.744 1.00 17.52 85 GLY A CA 1
ATOM 1289 C C . GLY A 1 88 ? 21.267 -15.787 -0.913 1.00 15.62 85 GLY A C 1
ATOM 1290 O O . GLY A 1 88 ? 20.314 -16.554 -1.061 1.00 13.36 85 GLY A O 1
ATOM 1294 N N . TYR A 1 89 ? 21.251 -14.798 -0.028 1.00 9.67 86 TYR A N 1
ATOM 1295 C CA . TYR A 1 89 ? 20.021 -14.480 0.662 1.00 9.29 86 TYR A CA 1
ATOM 1296 C C . TYR A 1 89 ? 19.159 -13.697 -0.316 1.00 9.27 86 TYR A C 1
ATOM 1297 O O . TYR A 1 89 ? 19.681 -13.050 -1.224 1.00 10.86 86 TYR A O 1
ATOM 1315 N N . ARG A 1 90 ? 17.848 -13.739 -0.137 1.00 9.09 87 ARG A N 1
ATOM 1316 C CA . ARG A 1 90 ? 16.964 -12.785 -0.814 1.00 8.84 87 ARG A CA 1
ATOM 1317 C C . ARG A 1 90 ? 16.709 -11.608 0.101 1.00 8.96 87 ARG A C 1
ATOM 1318 O O . ARG A 1 90 ? 16.315 -11.774 1.262 1.00 11.00 87 ARG A O 1
ATOM 1339 N N . VAL A 1 91 ? 16.906 -10.406 -0.431 1.00 7.70 88 VAL A N 1
ATOM 1340 C CA . VAL A 1 91 ? 16.816 -9.200 0.367 1.00 7.04 88 VAL A CA 1
ATOM 1341 C C . VAL A 1 91 ? 15.803 -8.264 -0.239 1.00 7.44 88 VAL A C 1
ATOM 1342 O O . VAL A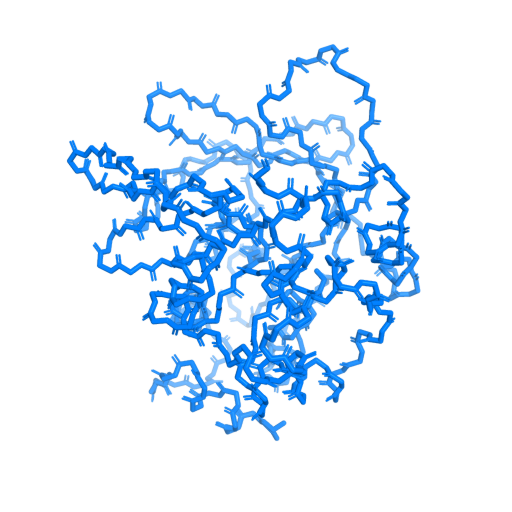 1 91 ? 15.854 -8.004 -1.434 1.00 7.86 88 VAL A O 1
ATOM 1355 N N . ARG A 1 92 ? 14.869 -7.782 0.587 1.00 7.83 89 ARG A N 1
ATOM 1356 C CA . ARG A 1 92 ? 13.947 -6.723 0.182 1.00 6.55 89 ARG A CA 1
ATOM 1357 C C . ARG A 1 92 ? 14.198 -5.518 1.068 1.00 7.67 89 ARG A C 1
ATOM 1358 O O . ARG A 1 92 ? 14.283 -5.641 2.302 1.00 8.16 89 ARG A O 1
ATOM 1379 N N . ARG A 1 93 ? 14.334 -4.343 0.442 1.00 5.77 90 ARG A N 1
ATOM 1380 C CA . ARG A 1 93 ? 14.572 -3.113 1.185 1.00 5.31 90 ARG A CA 1
ATOM 1381 C C . ARG A 1 93 ? 13.260 -2.417 1.509 1.00 5.30 90 ARG A C 1
ATOM 1382 O O . ARG A 1 93 ? 12.417 -2.206 0.625 1.00 5.57 90 ARG A O 1
ATOM 1403 N N . LEU A 1 94 ? 13.115 -2.070 2.791 1.00 5.05 91 LEU A N 1
ATOM 1404 C CA . LEU A 1 94 ? 11.907 -1.482 3.332 1.00 5.43 91 LEU A CA 1
ATOM 1405 C C . LEU A 1 94 ? 12.208 -0.069 3.862 1.00 6.43 91 LEU A C 1
ATOM 1406 O O . LEU A 1 94 ? 13.351 0.234 4.183 1.00 6.01 91 LEU A O 1
ATOM 1422 N N . ALA A 1 95 ? 11.170 0.746 3.986 1.00 6.23 92 ALA A N 1
ATOM 1423 C CA . ALA A 1 95 ? 11.277 2.096 4.570 1.00 5.02 92 ALA A CA 1
ATOM 1424 C C . ALA A 1 95 ? 10.428 2.189 5.846 1.00 5.60 92 ALA A C 1
ATOM 1425 O O . ALA A 1 95 ? 9.378 1.549 5.969 1.00 6.90 92 ALA A O 1
ATOM 1432 N N . GLY A 1 96 ? 10.873 3.038 6.763 1.00 5.72 93 GLY A N 1
ATOM 1433 C CA . GLY A 1 96 ? 10.203 3.211 8.041 1.00 6.54 93 GLY A CA 1
ATOM 1434 C C . GLY A 1 96 ? 10.322 4.634 8.570 1.00 7.77 93 GLY A C 1
ATOM 1435 O O . GLY A 1 96 ? 11.064 5.464 8.025 1.00 6.49 93 GLY A O 1
ATOM 1439 N N . ARG A 1 97 ? 9.545 4.906 9.622 1.00 7.83 94 ARG A N 1
ATOM 1440 C CA . ARG A 1 97 ? 9.469 6.226 10.285 1.00 5.21 94 ARG A CA 1
ATOM 1441 C C . ARG A 1 97 ? 9.958 6.033 11.706 1.00 6.86 94 ARG A C 1
ATOM 1442 O O . ARG A 1 97 ? 9.515 5.108 12.398 1.00 8.74 94 ARG A O 1
ATOM 1463 N N . VAL A 1 98 ? 10.863 6.902 12.146 1.00 6.27 95 VAL A N 1
ATOM 1464 C CA . VAL A 1 98 ? 11.442 6.749 13.494 1.00 8.29 95 VAL A CA 1
ATOM 1465 C C . VAL A 1 98 ? 10.553 7.414 14.530 1.00 7.07 95 VAL A C 1
ATOM 1466 O O . VAL A 1 98 ? 10.201 8.597 14.414 1.00 8.04 95 VAL A O 1
ATOM 1479 N N . VAL A 1 99 ? 10.200 6.643 15.563 1.00 6.27 96 VAL A N 1
ATOM 1480 C CA . VAL A 1 99 ? 9.298 7.109 16.605 1.00 6.36 96 VAL A CA 1
ATOM 1481 C C . VAL A 1 99 ? 9.884 6.968 18.017 1.00 7.62 96 VAL A C 1
ATOM 1482 O O . VAL A 1 99 ? 9.178 7.108 19.015 1.00 9.81 96 VAL A O 1
ATOM 1495 N N . TRP A 1 100 ? 11.182 6.754 18.085 1.00 7.94 97 TRP A N 1
ATOM 1496 C CA . TRP A 1 100 ? 11.861 6.516 19.372 1.00 7.98 97 TRP A CA 1
ATOM 1497 C C . TRP A 1 100 ? 11.631 7.644 20.367 1.00 12.28 97 TRP A C 1
ATOM 1498 O O . TRP A 1 100 ? 11.918 8.802 20.080 1.00 13.98 97 TRP A O 1
ATOM 1519 N N . LEU A 1 101 ? 11.076 7.271 21.523 1.00 12.73 98 LEU A N 1
ATOM 1520 C CA . LEU A 1 101 ? 10.727 8.172 22.642 1.00 13.03 98 LEU A CA 1
ATOM 1521 C C . LEU A 1 101 ? 9.516 9.051 22.394 1.00 14.96 98 LEU A C 1
ATOM 1522 O O . LEU A 1 101 ? 9.095 9.768 23.283 1.00 17.64 98 LEU A O 1
ATOM 1538 N N . ALA A 1 102 ? 8.926 8.953 21.211 1.00 11.13 99 ALA A N 1
ATOM 1539 C CA . ALA A 1 102 ? 7.777 9.772 20.887 1.00 9.86 99 ALA A CA 1
ATOM 1540 C C . ALA A 1 102 ? 6.505 9.225 21.485 1.00 12.18 99 ALA A C 1
ATOM 1541 O O . ALA A 1 102 ? 6.290 8.014 21.495 1.00 14.12 99 ALA A O 1
ATOM 1548 N N . PRO A 1 103 ? 5.633 10.118 21.967 1.00 10.12 100 PRO A N 1
ATOM 1549 C CA . PRO A 1 103 ? 4.334 9.640 22.430 1.00 12.45 100 PRO A 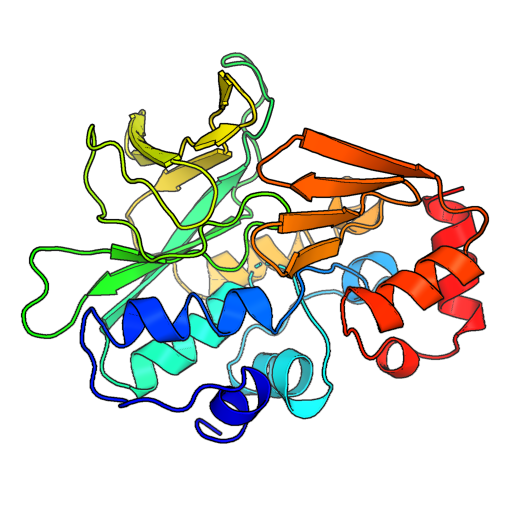CA 1
ATOM 1550 C C . PRO A 1 103 ? 3.447 9.247 21.243 1.00 11.49 100 PRO A C 1
ATOM 1551 O O . PRO A 1 103 ? 3.784 9.582 20.106 1.00 13.34 100 PRO A O 1
ATOM 1562 N N . PRO A 1 104 ? 2.355 8.513 21.502 1.00 18.70 101 PRO A N 1
ATOM 1563 C CA . PRO A 1 104 ? 1.518 8.050 20.389 1.00 21.82 101 PRO A CA 1
ATOM 1564 C C . PRO A 1 104 ? 0.845 9.183 19.617 1.00 23.26 101 PRO A C 1
ATOM 1565 O O . PRO A 1 104 ? 0.454 8.935 18.476 1.00 30.37 101 PRO A O 1
ATOM 1576 N N . ASP A 1 105 ? 0.735 10.388 20.192 1.00 21.91 102 ASP A N 1
ATOM 1577 C CA . ASP A 1 105 ? 0.110 11.520 19.490 1.00 20.57 102 ASP A CA 1
ATOM 1578 C C . ASP A 1 105 ? 1.125 12.453 18.799 1.00 17.18 102 ASP A C 1
ATOM 1579 O O . ASP A 1 105 ? 0.764 13.542 18.378 1.00 19.10 102 ASP A O 1
ATOM 1588 N N . ALA A 1 106 ? 2.380 12.012 18.680 1.00 14.28 103 ALA A N 1
ATOM 1589 C CA . ALA A 1 106 ? 3.430 12.794 18.039 1.00 12.99 103 ALA A CA 1
ATOM 1590 C C . ALA A 1 106 ? 3.135 12.962 16.552 1.00 16.77 103 ALA A C 1
ATOM 1591 O O . ALA A 1 106 ? 2.387 12.162 15.977 1.00 14.05 103 ALA A O 1
ATOM 1598 N N . PRO A 1 107 ? 3.730 13.996 15.940 1.00 13.48 104 PRO A N 1
ATOM 1599 C CA . PRO A 1 107 ? 3.564 14.204 14.495 1.00 14.22 104 PRO A CA 1
ATOM 1600 C C . PRO A 1 107 ? 4.110 13.026 13.715 1.00 13.83 104 PRO A C 1
ATOM 1601 O O . PRO A 1 107 ? 5.045 12.345 14.145 1.00 9.46 104 PRO A O 1
ATOM 1612 N N . THR A 1 108 ? 3.544 12.803 12.534 1.00 12.36 105 THR A N 1
ATOM 1613 C CA . THR A 1 108 ? 4.046 11.750 11.675 1.00 9.41 105 THR A CA 1
ATOM 1614 C C . THR A 1 108 ? 5.476 12.074 11.271 1.00 8.21 105 THR A C 1
ATOM 1615 O O . THR A 1 108 ? 5.714 13.152 10.731 1.00 11.60 105 THR A O 1
ATOM 1626 N N . PRO A 1 109 ? 6.435 11.154 11.531 1.00 7.96 106 PRO A N 1
ATOM 1627 C CA . PRO A 1 109 ? 7.809 11.444 11.150 1.00 8.12 106 PRO A CA 1
ATOM 1628 C C . PRO A 1 109 ? 8.025 11.208 9.658 1.00 8.19 106 PRO A C 1
ATOM 1629 O O . PRO A 1 109 ? 7.271 10.467 9.037 1.00 9.12 106 PRO A O 1
ATOM 1640 N N . ALA A 1 110 ? 9.060 11.819 9.115 1.00 8.07 107 ALA A N 1
ATOM 1641 C CA . ALA A 1 110 ? 9.490 11.475 7.746 1.00 8.04 107 ALA A CA 1
ATOM 1642 C C . ALA A 1 110 ? 9.845 9.984 7.667 1.00 6.24 107 ALA A C 1
ATOM 1643 O O . ALA A 1 110 ? 10.241 9.365 8.665 1.00 7.66 107 ALA A O 1
ATOM 1650 N N . GLN A 1 111 ? 9.726 9.415 6.471 1.00 5.30 108 GLN A N 1
ATOM 1651 C CA . GLN A 1 111 ? 9.986 7.993 6.286 1.00 7.17 108 GLN A CA 1
ATOM 1652 C C . GLN A 1 111 ? 11.453 7.771 5.916 1.00 9.45 108 GLN A C 1
ATOM 1653 O O . GLN A 1 111 ? 11.772 7.397 4.773 1.00 16.65 108 GLN A O 1
ATOM 1667 N N . THR A 1 112 ? 12.336 8.008 6.884 1.00 5.95 109 THR A N 1
ATOM 1668 C CA . THR A 1 112 ? 13.768 8.110 6.617 1.00 8.84 109 THR A CA 1
ATOM 1669 C C . THR A 1 112 ? 14.645 7.111 7.371 1.00 8.85 109 THR A C 1
ATOM 1670 O O . THR A 1 112 ? 15.843 7.341 7.564 1.00 7.92 109 THR A O 1
ATOM 1681 N N . HIS A 1 113 ? 14.052 5.985 7.723 1.00 5.64 110 HIS A N 1
ATOM 1682 C CA . HIS A 1 113 ? 14.813 4.807 8.101 1.00 4.48 110 HIS A CA 1
ATOM 1683 C C . HIS A 1 113 ? 14.622 3.747 7.023 1.00 6.09 110 HIS A C 1
ATOM 1684 O O . HIS A 1 113 ? 13.672 3.794 6.241 1.00 6.87 110 HIS A O 1
ATOM 1699 N N . THR A 1 114 ? 15.580 2.836 6.930 1.00 6.27 111 THR A N 1
ATOM 1700 C CA . THR A 1 114 ? 15.463 1.724 6.003 1.00 5.29 111 THR A CA 1
ATOM 1701 C C . THR A 1 114 ? 15.969 0.465 6.715 1.00 6.54 111 THR A C 1
ATOM 1702 O O . THR A 1 114 ? 16.942 0.538 7.469 1.00 6.29 111 THR A O 1
ATOM 1713 N N . VAL A 1 115 ? 15.262 -0.644 6.493 1.00 4.53 112 VAL A N 1
ATOM 1714 C CA . VAL A 1 115 ? 15.579 -1.956 7.079 1.00 4.76 112 VAL A CA 1
ATOM 1715 C C . VAL A 1 115 ? 15.375 -3.034 6.013 1.00 4.86 112 VAL A C 1
ATOM 1716 O O . VAL A 1 115 ? 14.892 -2.752 4.905 1.00 7.26 112 VAL A O 1
ATOM 1729 N N . LEU A 1 116 ? 15.744 -4.264 6.326 1.00 4.83 113 LEU A N 1
ATOM 1730 C CA . LEU A 1 116 ? 15.713 -5.320 5.336 1.00 5.15 113 LEU A CA 1
ATOM 1731 C C . LEU A 1 116 ? 14.798 -6.453 5.776 1.00 7.20 113 LEU A C 1
ATOM 1732 O O . LEU A 1 116 ? 14.774 -6.821 6.938 1.00 6.39 113 LEU A O 1
ATOM 1748 N N . ALA A 1 117 ? 14.080 -7.040 4.821 1.00 6.39 114 ALA A N 1
ATOM 1749 C CA . ALA A 1 117 ? 13.432 -8.336 5.024 1.00 7.29 114 ALA A CA 1
ATOM 1750 C C . ALA A 1 117 ? 14.224 -9.385 4.275 1.00 8.77 114 ALA A C 1
ATOM 1751 O O . ALA A 1 117 ? 14.431 -9.275 3.052 1.00 7.09 114 ALA A O 1
ATOM 1758 N N . VAL A 1 118 ? 14.667 -10.411 4.991 1.00 7.51 115 VAL A N 1
ATOM 1759 C CA . VAL A 1 118 ? 15.638 -11.332 4.453 1.00 9.17 115 VAL A CA 1
ATOM 1760 C C . VAL A 1 118 ? 15.079 -12.753 4.510 1.00 7.96 115 VAL A C 1
ATOM 1761 O O . VAL A 1 118 ? 14.521 -13.160 5.533 1.00 8.11 115 VAL A O 1
ATOM 1774 N N . THR A 1 119 ? 15.211 -13.493 3.411 1.00 8.44 116 THR A N 1
ATOM 1775 C CA . THR A 1 119 ? 14.893 -14.926 3.390 1.00 9.20 116 THR A CA 1
ATOM 1776 C C . THR A 1 119 ? 16.071 -15.700 2.827 1.00 9.59 116 THR A C 1
ATOM 1777 O O . THR A 1 119 ? 17.025 -15.111 2.295 1.00 9.31 116 THR A O 1
ATOM 1788 N N . PHE A 1 120 ? 16.043 -17.020 3.016 1.00 11.58 117 PHE A N 1
ATOM 1789 C CA . PHE A 1 120 ? 17.134 -17.885 2.589 1.00 11.16 117 PHE A CA 1
ATOM 1790 C C . PHE A 1 120 ? 16.645 -19.315 2.535 1.00 12.65 117 PHE A C 1
ATOM 1791 O O . PHE A 1 120 ? 15.584 -19.626 3.081 1.00 15.34 117 PHE A O 1
ATOM 1808 N N . PRO A 1 121 ? 17.407 -20.191 1.866 1.00 13.64 118 PRO A N 1
ATOM 1809 C CA . PRO A 1 121 ? 16.922 -21.571 1.755 1.00 14.95 118 PRO A CA 1
ATOM 1810 C C . PRO A 1 121 ? 16.635 -22.195 3.115 1.00 22.41 118 PRO A C 1
ATOM 1811 O O . PRO A 1 121 ? 17.502 -22.181 3.968 1.00 17.88 118 PRO A O 1
ATOM 1822 N N . GLY A 1 122 ? 15.419 -22.699 3.331 1.00 22.47 119 GLY A N 1
ATOM 1823 C CA . GLY A 1 122 ? 15.071 -23.329 4.594 1.00 24.29 119 GLY A CA 1
ATOM 1824 C C . GLY A 1 122 ? 14.666 -22.422 5.741 1.00 31.24 119 GLY A C 1
ATOM 1825 O O . GLY A 1 122 ? 14.454 -22.918 6.849 1.00 30.23 119 GLY A O 1
ATOM 1829 N N . CYS A 1 123 ? 14.545 -21.109 5.502 1.00 21.03 120 CYS A N 1
ATOM 1830 C CA . CYS A 1 123 ? 14.141 -20.182 6.553 1.00 20.92 120 CYS A CA 1
ATOM 1831 C C . CYS A 1 123 ? 12.695 -20.518 6.936 1.00 24.45 120 CYS A C 1
ATOM 1832 O O . CYS A 1 123 ? 11.907 -20.896 6.082 1.00 31.13 120 CYS A O 1
ATOM 1840 N N . GLN A 1 124 ? 12.327 -20.390 8.200 1.00 35.67 121 GLN A N 1
ATOM 1841 C CA . GLN A 1 124 ? 10.952 -20.733 8.569 1.00 47.55 121 GLN A CA 1
ATOM 1842 C C . GLN A 1 124 ? 10.005 -19.582 8.198 1.00 46.45 121 GLN A C 1
ATOM 1843 O O . GLN A 1 124 ? 8.792 -19.654 8.408 1.00 45.55 121 GLN A O 1
ATOM 1847 N N . GLY A 1 125 ? 10.579 -18.530 7.622 1.00 29.77 122 GLY A N 1
ATOM 1848 C CA . GLY A 1 125 ? 9.864 -17.297 7.364 1.00 20.39 122 GLY A CA 1
ATOM 1849 C C . GLY A 1 125 ? 10.922 -16.221 7.220 1.00 16.02 122 GLY A C 1
ATOM 1850 O O . GLY A 1 125 ? 12.105 -16.515 7.397 1.00 13.88 122 GLY A O 1
ATOM 1854 N N . PRO A 1 126 ? 10.503 -14.979 6.913 1.00 12.88 123 PRO A N 1
ATOM 1855 C CA . PRO A 1 126 ? 11.433 -13.857 6.749 1.00 9.73 123 PRO A CA 1
ATOM 1856 C C . PRO A 1 126 ? 11.985 -13.358 8.066 1.00 9.63 123 PRO A C 1
ATOM 1857 O O . PRO A 1 126 ? 11.366 -13.537 9.120 1.00 12.45 123 PRO A O 1
ATOM 1868 N N . TYR A 1 127 ? 13.159 -12.749 7.971 1.00 7.98 124 TYR A N 1
ATOM 1869 C CA . TYR A 1 127 ? 13.811 -12.094 9.093 1.00 7.59 124 TYR A CA 1
ATOM 1870 C C . TYR A 1 127 ? 13.995 -10.622 8.817 1.00 8.40 124 TYR A C 1
ATOM 1871 O O . TYR A 1 127 ? 14.261 -10.229 7.686 1.00 8.99 124 TYR A O 1
ATOM 1889 N N . LEU A 1 128 ? 13.814 -9.816 9.860 1.00 6.70 125 LEU A N 1
ATOM 1890 C CA . LEU A 1 128 ? 14.151 -8.396 9.858 1.00 6.15 125 LEU A CA 1
ATOM 1891 C C . LEU A 1 128 ? 15.641 -8.272 10.166 1.00 7.45 125 LEU A C 1
ATOM 1892 O O . LEU A 1 128 ? 16.117 -8.841 11.148 1.00 6.90 125 LEU A O 1
ATOM 1908 N N . VAL A 1 129 ? 16.377 -7.562 9.317 1.00 8.81 126 VAL A N 1
ATOM 1909 C CA . VAL A 1 129 ? 17.763 -7.243 9.597 1.00 6.70 126 VAL A CA 1
ATOM 1910 C C . VAL A 1 129 ? 17.859 -5.736 9.587 1.00 5.92 126 VAL A C 1
ATOM 1911 O O . VAL A 1 129 ? 17.422 -5.085 8.636 1.00 5.44 126 VAL A O 1
ATOM 1924 N N . ASP A 1 130 ? 18.429 -5.203 10.665 1.00 5.83 127 ASP A N 1
ATOM 1925 C CA . ASP A 1 130 ? 18.651 -3.759 10.791 1.00 5.14 127 ASP A CA 1
ATOM 1926 C C . ASP A 1 130 ? 19.919 -3.562 11.590 1.00 5.67 127 ASP A C 1
ATOM 1927 O O . ASP A 1 130 ? 19.920 -3.703 12.816 1.00 6.56 127 ASP A O 1
ATOM 1936 N N . VAL A 1 131 ? 20.990 -3.206 10.881 1.00 4.63 128 VAL A N 1
ATOM 1937 C CA . VAL A 1 131 ? 22.257 -2.903 11.526 1.00 4.73 128 VAL A CA 1
ATOM 1938 C C . VAL A 1 131 ? 22.579 -1.420 11.486 1.00 6.31 128 VAL A C 1
ATOM 1939 O O . VAL A 1 131 ? 23.690 -1.016 11.805 1.00 7.04 128 VAL A O 1
ATOM 1952 N N . GLY A 1 132 ? 21.574 -0.624 11.152 1.00 6.83 129 GLY A N 1
ATOM 1953 C CA . GLY A 1 132 ? 21.738 0.797 10.906 1.00 6.45 129 GLY A CA 1
ATOM 1954 C C . GLY A 1 132 ? 20.955 1.766 11.777 1.00 9.19 129 GLY A C 1
ATOM 1955 O O . GLY A 1 132 ? 20.963 2.957 11.493 1.00 8.20 129 GLY A O 1
ATOM 1959 N N A PHE A 1 133 ? 20.300 1.270 12.830 0.50 5.33 130 PHE A N 1
ATOM 1960 N N B PHE A 1 133 ? 20.305 1.284 12.842 0.50 4.94 130 PHE A N 1
ATOM 1961 C CA A PHE A 1 133 ? 19.474 2.102 13.698 0.50 4.53 130 PHE A CA 1
ATOM 1962 C CA B PHE A 1 133 ? 19.561 2.155 13.748 0.50 5.79 130 PHE A CA 1
ATOM 1963 C C A PHE A 1 133 ? 20.224 2.544 14.940 0.50 14.95 130 PHE A C 1
ATOM 1964 C C B PHE A 1 133 ? 20.401 2.565 14.960 0.50 15.79 130 PHE A C 1
ATOM 1965 O O A PHE A 1 133 ? 19.988 2.021 16.037 0.50 19.17 130 PHE A O 1
ATOM 1966 O O B PHE A 1 133 ? 19.875 2.908 16.014 0.50 25.73 130 PHE A O 1
ATOM 1999 N N A GLY A 1 134 ? 21.101 3.522 14.771 0.50 14.45 131 GLY A N 1
ATOM 2000 N N B GLY A 1 134 ? 21.709 2.493 14.809 0.50 10.19 131 GLY A N 1
ATOM 2001 C CA A GLY A 1 134 ? 22.038 3.888 15.816 0.50 12.32 131 GLY A CA 1
ATOM 2002 C CA B GLY A 1 134 ? 22.636 3.001 15.796 0.50 14.78 131 GLY A CA 1
ATOM 2003 C C A GLY A 1 134 ? 21.443 4.223 17.163 0.50 8.73 131 GLY A C 1
ATOM 2004 C C B GLY A 1 134 ? 22.398 2.558 17.215 0.50 5.25 131 GLY A C 1
ATOM 2005 O O A GLY A 1 134 ? 20.521 5.038 17.280 0.50 20.01 131 GLY A O 1
ATOM 2006 O O B GLY A 1 134 ? 22.629 1.371 17.585 0.50 5.62 131 GLY A O 1
ATOM 2013 N N A GLY A 1 135 ? 22.020 3.612 18.194 0.50 8.38 132 GLY A N 1
ATOM 2014 N N B GLY A 1 135 ? 21.947 3.525 18.010 0.50 6.61 132 GLY A N 1
ATOM 2015 C CA A GLY A 1 135 ? 21.562 3.771 19.548 0.50 11.18 132 GLY A CA 1
ATOM 2016 C CA B GLY A 1 135 ? 21.917 3.404 19.444 0.50 7.69 132 GLY A CA 1
ATOM 2017 C C A GLY A 1 135 ? 20.903 2.522 20.082 0.50 8.26 132 GLY A C 1
ATOM 2018 C C B GLY A 1 135 ? 21.155 2.201 19.936 0.50 8.75 132 GLY A C 1
ATOM 2019 O O A GLY A 1 135 ? 21.067 2.205 21.256 0.50 8.17 132 GLY A O 1
ATOM 2020 O O B GLY A 1 135 ? 21.472 1.654 20.985 0.50 13.09 132 GLY A O 1
ATOM 2027 N N A MET A 1 136 ? 20.173 1.822 19.215 0.50 7.59 133 MET A N 1
ATOM 2028 N N B MET A 1 136 ? 20.152 1.782 19.181 0.50 7.54 133 MET A N 1
ATOM 2029 C CA A MET A 1 136 ? 19.305 0.725 19.625 0.50 7.85 133 MET A CA 1
ATOM 2030 C CA B MET A 1 136 ? 19.341 0.649 19.579 0.50 6.51 133 MET A CA 1
ATOM 2031 C C A MET A 1 136 ? 19.134 -0.355 18.565 0.50 8.47 133 MET A C 1
ATOM 2032 C C B MET A 1 136 ? 19.091 -0.285 18.420 0.50 5.58 133 MET A C 1
ATOM 2033 O O A MET A 1 136 ? 18.158 -1.104 18.593 0.50 6.61 133 MET A O 1
ATOM 2034 O O B MET A 1 136 ? 18.007 -0.855 18.311 0.50 7.89 133 MET A O 1
ATOM 2061 N N A THR A 1 137 ? 20.090 -0.461 17.655 0.50 6.34 134 THR A N 1
ATOM 2062 N N B THR A 1 137 ? 20.089 -0.454 17.556 0.50 6.43 134 THR A N 1
ATOM 2063 C CA A THR A 1 137 ? 19.936 -1.363 16.514 0.50 5.20 134 THR A CA 1
ATOM 2064 C CA B THR A 1 137 ? 19.931 -1.421 16.471 0.50 6.08 134 THR A CA 1
ATOM 2065 C C A THR A 1 137 ? 20.011 -2.829 16.973 0.50 5.53 134 THR A C 1
ATOM 2066 C C B THR A 1 137 ? 19.892 -2.798 17.093 0.50 5.56 134 THR A C 1
ATOM 2067 O O A THR A 1 137 ? 20.918 -3.189 17.728 0.50 5.84 134 THR A O 1
ATOM 2068 O O B THR A 1 137 ? 20.619 -3.074 18.054 0.50 5.89 134 THR A O 1
ATOM 2089 N N . PRO A 1 138 ? 19.039 -3.669 16.548 1.00 7.03 135 PRO A N 1
ATOM 2090 C CA . PRO A 1 138 ? 19.120 -5.071 16.958 1.00 6.58 135 PRO A CA 1
ATOM 2091 C C . PRO A 1 138 ? 20.387 -5.755 16.416 1.00 7.83 135 PRO A C 1
ATOM 2092 O O . PRO A 1 138 ? 20.693 -5.636 15.229 1.00 6.52 135 PRO A O 1
ATOM 2103 N N . THR A 1 139 ? 21.112 -6.462 17.279 1.00 6.45 136 THR A N 1
ATOM 2104 C CA . THR A 1 139 ? 22.367 -7.090 16.898 1.00 6.63 136 THR A CA 1
ATOM 2105 C C . THR A 1 139 ? 22.176 -8.543 16.546 1.00 7.31 136 THR A C 1
ATOM 2106 O O . THR A 1 139 ? 23.130 -9.303 16.529 1.00 7.49 136 THR A O 1
ATOM 2117 N N . ALA A 1 140 ? 20.931 -8.887 16.232 1.00 7.87 137 ALA A N 1
ATOM 2118 C CA . ALA A 1 140 ? 20.588 -10.193 15.682 1.00 7.24 137 ALA A CA 1
ATOM 2119 C C . ALA A 1 140 ? 19.519 -9.982 14.632 1.00 6.93 137 ALA A C 1
ATOM 2120 O O . ALA A 1 140 ? 18.745 -9.031 14.725 1.00 6.71 137 ALA A O 1
ATOM 2127 N N . PRO A 1 141 ? 19.435 -10.885 13.646 1.00 7.12 138 PRO A N 1
ATOM 2128 C CA . PRO A 1 141 ? 18.229 -10.920 12.811 1.00 7.02 138 PRO A CA 1
ATOM 2129 C C . PRO A 1 141 ? 17.046 -11.283 13.693 1.00 7.32 138 PRO A C 1
ATOM 2130 O O . PRO A 1 141 ? 17.167 -12.138 14.593 1.00 9.22 138 PRO A O 1
ATOM 2141 N N . LEU A 1 142 ? 15.897 -10.672 13.432 1.00 7.11 139 LEU A N 1
ATOM 2142 C CA . LEU A 1 142 ? 14.706 -10.950 14.192 1.00 7.82 139 LEU A CA 1
ATOM 2143 C C . LEU A 1 142 ? 13.661 -11.623 13.296 1.00 7.73 139 LEU A C 1
ATOM 2144 O O . LEU A 1 142 ? 13.510 -11.247 12.127 1.00 7.46 139 LEU A O 1
ATOM 2160 N N . ARG A 1 143 ? 12.956 -12.608 13.839 1.00 8.33 140 ARG A N 1
ATOM 2161 C CA . ARG A 1 143 ? 11.862 -13.226 13.102 1.00 8.70 140 ARG A CA 1
ATOM 2162 C C . ARG A 1 143 ? 10.846 -12.120 12.768 1.00 8.38 140 ARG A C 1
ATOM 2163 O O . ARG A 1 143 ? 10.467 -11.330 13.650 1.00 8.25 140 ARG A O 1
ATOM 2184 N N . LEU A 1 144 ? 10.443 -12.019 11.498 1.00 8.30 141 LEU A N 1
ATOM 2185 C CA A LEU A 1 144 ? 9.446 -11.048 11.080 0.50 9.91 141 LEU A CA 1
ATOM 2186 C CA B LEU A 1 144 ? 9.436 -11.044 11.087 0.50 9.96 141 LEU A CA 1
ATOM 2187 C C . LEU A 1 144 ? 8.055 -11.552 11.418 1.00 16.54 141 LEU A C 1
ATOM 2188 O O . LEU A 1 144 ? 7.297 -11.999 10.547 1.00 16.84 141 LEU A O 1
ATOM 2219 N N . GLU A 1 145 ? 7.728 -11.482 12.697 1.00 8.96 142 GLU A N 1
ATOM 2220 C CA . GLU A 1 145 ? 6.506 -12.069 13.185 1.00 11.42 142 GLU A CA 1
ATOM 2221 C C . GLU A 1 145 ? 6.112 -11.292 14.420 1.00 15.31 142 GLU A C 1
ATOM 2222 O O . GLU A 1 145 ? 6.976 -10.831 15.181 1.00 13.25 142 GLU A O 1
ATOM 2234 N N . THR A 1 146 ? 4.813 -11.118 14.584 1.00 12.33 143 THR A N 1
ATOM 2235 C CA . THR A 1 146 ? 4.318 -10.268 15.643 1.00 10.47 143 THR A CA 1
ATOM 2236 C C . THR A 1 146 ? 4.077 -11.060 16.922 1.00 10.94 143 THR A C 1
ATOM 2237 O O . THR A 1 146 ? 3.837 -12.278 16.898 1.00 12.74 143 THR A O 1
ATOM 2248 N N . GLY A 1 147 ? 4.155 -10.348 18.048 1.00 10.97 144 GLY A N 1
ATOM 2249 C CA . GLY A 1 147 ? 3.828 -10.888 19.348 1.00 11.68 144 GLY A CA 1
ATOM 2250 C C . GLY A 1 147 ? 5.009 -11.474 20.087 1.00 12.56 144 GLY A C 1
ATOM 2251 O O . GLY A 1 147 ? 5.157 -11.276 21.301 1.00 12.72 144 GLY A O 1
ATOM 2255 N N . THR A 1 148 ? 5.833 -12.223 19.362 1.00 11.26 145 THR A N 1
ATOM 2256 C CA . THR A 1 148 ? 6.971 -12.925 19.938 1.00 11.35 145 THR A CA 1
ATOM 2257 C C . THR A 1 148 ? 7.957 -11.966 20.608 1.00 10.85 145 THR A C 1
ATOM 2258 O O . THR A 1 148 ? 8.353 -10.943 20.028 1.00 10.14 145 THR A O 1
ATOM 2269 N N . VAL A 1 149 ? 8.340 -12.288 21.845 1.00 11.31 146 VAL A N 1
ATOM 2270 C CA . VAL A 1 149 ? 9.436 -11.562 22.489 1.00 10.96 146 VAL A CA 1
ATOM 2271 C C . VAL A 1 149 ? 10.771 -12.236 22.116 1.00 10.77 146 VAL A C 1
ATOM 2272 O O . VAL A 1 149 ? 10.967 -13.436 22.358 1.00 11.33 146 VAL A O 1
ATOM 2285 N N . GLN A 1 150 ? 11.686 -11.447 21.560 1.00 10.05 147 GLN A N 1
ATOM 2286 C CA . GLN A 1 150 ? 12.892 -11.966 20.945 1.00 9.82 147 GLN A CA 1
ATOM 2287 C C . GLN A 1 150 ? 14.102 -11.368 21.649 1.00 9.65 147 GLN A C 1
ATOM 2288 O O . GLN A 1 150 ? 14.483 -10.235 21.394 1.00 9.09 147 GLN A O 1
ATOM 2302 N N . GLN A 1 151 ? 14.676 -12.150 22.556 1.00 10.24 148 GLN A N 1
ATOM 2303 C CA . GLN A 1 151 ? 15.808 -11.717 23.355 1.00 10.28 148 GLN A CA 1
ATOM 2304 C C . GLN A 1 151 ? 17.066 -11.742 22.483 1.00 9.85 148 GLN A C 1
ATOM 2305 O O . GLN A 1 151 ? 17.358 -12.739 21.803 1.00 12.25 148 GLN A O 1
ATOM 2319 N N . THR A 1 152 ? 17.822 -10.660 22.514 1.00 9.44 149 THR A N 1
ATOM 2320 C CA . THR A 1 152 ? 19.099 -10.608 21.817 1.00 9.12 149 THR A CA 1
ATOM 2321 C C . THR A 1 152 ? 20.259 -10.641 22.835 1.00 9.56 149 THR A C 1
ATOM 2322 O O . THR A 1 152 ? 20.067 -10.877 24.041 1.00 10.14 149 THR A O 1
ATOM 2333 N N . ALA A 1 153 ? 21.473 -10.382 22.356 1.00 9.34 150 ALA A N 1
ATOM 2334 C CA . ALA A 1 153 ? 22.635 -10.326 23.256 1.00 9.79 150 ALA A CA 1
ATOM 2335 C C . ALA A 1 153 ? 22.511 -9.115 24.149 1.00 9.74 150 ALA A C 1
ATOM 2336 O O . ALA A 1 153 ? 23.218 -8.990 25.144 1.00 10.63 150 ALA A O 1
ATOM 2343 N N . LEU A 1 154 ? 21.639 -8.197 23.754 1.00 9.20 151 LEU A N 1
ATOM 2344 C CA . LEU A 1 154 ? 21.430 -6.969 24.507 1.00 9.17 151 LEU A CA 1
ATOM 2345 C C . LEU A 1 154 ? 19.973 -6.903 24.970 1.00 9.29 151 LEU A C 1
ATOM 2346 O O . LEU A 1 154 ? 19.597 -7.645 25.858 1.00 12.24 151 LEU A O 1
ATOM 2362 N N . GLU A 1 155 ? 19.160 -6.035 24.383 1.00 8.88 152 GLU A N 1
ATOM 2363 C CA . GLU A 1 155 ? 17.770 -5.905 24.779 1.00 8.95 152 GLU A CA 1
ATOM 2364 C C . GLU A 1 155 ? 16.874 -6.982 24.158 1.00 8.97 152 GLU A C 1
ATOM 2365 O O . GLU A 1 155 ? 17.190 -7.543 23.110 1.00 8.66 152 GLU A O 1
ATOM 2377 N N . PRO A 1 156 ? 15.717 -7.231 24.770 1.00 9.40 153 PRO A N 1
ATOM 2378 C CA . PRO A 1 156 ? 14.663 -7.953 24.051 1.00 9.39 153 PRO A CA 1
ATOM 2379 C C . PRO A 1 156 ? 13.886 -7.046 23.104 1.00 8.82 153 PRO A C 1
ATOM 2380 O O . PRO A 1 156 ? 13.681 -5.862 23.407 1.00 8.68 153 PRO A O 1
ATOM 2391 N N . TYR A 1 157 ? 13.472 -7.610 21.966 1.00 8.58 154 TYR A N 1
ATOM 2392 C CA . TYR A 1 157 ? 12.698 -6.881 20.956 1.00 8.13 154 TYR A CA 1
ATOM 2393 C C . TYR A 1 157 ? 11.365 -7.571 20.693 1.00 8.83 154 TYR A C 1
ATOM 2394 O O . TYR A 1 157 ? 11.211 -8.760 20.951 1.00 8.97 154 TYR A O 1
ATOM 2412 N N . ARG A 1 158 ? 10.427 -6.826 20.143 1.00 8.29 155 ARG A N 1
ATOM 2413 C CA . ARG A 1 158 ? 9.119 -7.367 19.769 1.00 8.65 155 ARG A CA 1
ATOM 2414 C C . ARG A 1 158 ? 8.562 -6.546 18.627 1.00 8.22 155 ARG A C 1
ATOM 2415 O O . ARG A 1 158 ? 8.657 -5.306 18.645 1.00 9.13 155 ARG A O 1
ATOM 2436 N N . LEU A 1 159 ? 7.957 -7.229 17.650 1.00 8.38 156 LEU A N 1
ATOM 2437 C CA . LEU A 1 159 ? 7.251 -6.565 16.551 1.00 8.14 156 LEU A CA 1
ATOM 2438 C C . LEU A 1 159 ? 5.763 -6.652 16.842 1.00 8.90 156 LEU A C 1
ATOM 2439 O O . LEU A 1 159 ? 5.281 -7.658 17.377 1.00 10.31 156 LEU A O 1
ATOM 2455 N N . ASP A 1 160 ? 5.019 -5.598 16.520 1.00 8.80 157 ASP A N 1
ATOM 2456 C CA . ASP A 1 160 ? 3.568 -5.641 16.591 1.00 11.79 157 ASP A CA 1
ATOM 2457 C C . ASP A 1 160 ? 2.944 -5.003 15.369 1.00 13.58 157 ASP A C 1
ATOM 2458 O O . ASP A 1 160 ? 3.572 -4.184 14.683 1.00 10.58 157 ASP A O 1
ATOM 2467 N N . ASP A 1 161 ? 1.697 -5.376 15.094 1.00 14.79 158 ASP A N 1
ATOM 2468 C CA . ASP A 1 161 ? 0.955 -4.735 14.009 1.00 15.49 158 ASP A CA 1
ATOM 2469 C C . ASP A 1 161 ? 0.596 -3.304 14.371 1.00 16.36 158 ASP A C 1
ATOM 2470 O O . ASP A 1 161 ? 0.167 -3.023 15.495 1.00 25.95 158 ASP A O 1
ATOM 2479 N N . ARG A 1 162 ? 0.768 -2.400 13.415 1.00 17.42 159 ARG A N 1
ATOM 2480 C CA . ARG A 1 162 ? 0.330 -1.019 13.578 1.00 16.23 159 ARG A CA 1
ATOM 2481 C C . ARG A 1 162 ? -0.112 -0.501 12.221 1.00 24.95 159 ARG A C 1
ATOM 2482 O O . ARG A 1 162 ? 0.681 -0.463 11.284 1.00 21.65 159 ARG A O 1
ATOM 2503 N N . GLY A 1 163 ? -1.374 -0.106 12.105 1.00 29.28 160 GLY A N 1
ATOM 2504 C CA . GLY A 1 163 ? -1.882 0.347 10.823 1.00 31.62 160 GLY A CA 1
ATOM 2505 C C . GLY A 1 163 ? -1.685 -0.727 9.774 1.00 33.02 160 GLY A C 1
ATOM 2506 O O . GLY A 1 163 ? -1.911 -1.910 10.036 1.00 36.35 160 GLY A O 1
ATOM 2510 N N . ASP A 1 164 ? -1.240 -0.316 8.590 1.00 36.70 161 ASP A N 1
ATOM 2511 C CA . ASP A 1 164 ? -0.962 -1.249 7.508 1.00 35.50 161 ASP A CA 1
ATOM 2512 C C . ASP A 1 164 ? 0.521 -1.623 7.490 1.00 38.84 161 ASP A C 1
ATOM 2513 O O . ASP A 1 164 ? 1.084 -1.901 6.428 1.00 45.49 161 ASP A O 1
ATOM 2517 N N . GLY A 1 165 ? 1.145 -1.619 8.668 1.00 26.17 162 GLY A N 1
ATOM 2518 C CA . GLY A 1 165 ? 2.545 -1.992 8.806 1.00 17.57 162 GLY A CA 1
ATOM 2519 C C . GLY A 1 165 ? 2.868 -2.554 10.188 1.00 14.63 162 GLY A C 1
ATOM 2520 O O . GLY A 1 165 ? 1.998 -3.053 10.899 1.00 17.90 162 GLY A O 1
ATOM 2524 N N . LEU A 1 166 ? 4.134 -2.453 10.561 1.00 9.53 163 LEU A N 1
ATOM 2525 C CA . LEU A 1 166 ? 4.620 -3.026 11.807 1.00 8.95 163 LEU A CA 1
ATOM 2526 C C . LEU A 1 166 ? 5.326 -1.962 12.620 1.00 11.16 163 LEU A C 1
ATOM 2527 O O . LEU A 1 166 ? 5.729 -0.933 12.088 1.00 14.58 163 LEU A O 1
ATOM 2543 N N . VAL A 1 167 ? 5.467 -2.214 13.917 1.00 8.69 164 VAL A N 1
ATOM 2544 C CA . VAL A 1 167 ? 6.299 -1.365 14.752 1.00 7.42 164 VAL A CA 1
ATOM 2545 C C . VAL A 1 167 ? 7.277 -2.255 15.498 1.00 7.02 164 VAL A C 1
ATOM 2546 O O . VAL A 1 167 ? 6.874 -3.301 16.046 1.00 9.59 164 VAL A O 1
ATOM 2559 N N . LEU A 1 168 ? 8.547 -1.872 15.487 1.00 7.79 165 LEU A N 1
ATOM 2560 C CA . LEU A 1 168 ? 9.559 -2.597 16.270 1.00 7.09 165 LEU A CA 1
ATOM 2561 C C . LEU A 1 168 ? 9.700 -1.898 17.610 1.00 8.53 165 LEU A C 1
ATOM 2562 O O . LEU A 1 168 ? 9.829 -0.652 17.674 1.00 7.65 165 LEU A O 1
ATOM 2578 N N . GLN A 1 169 ? 9.644 -2.703 18.669 1.00 7.13 166 GLN A N 1
ATOM 2579 C CA A GLN A 1 169 ? 9.786 -2.230 20.031 0.50 7.45 166 GLN A CA 1
ATOM 2580 C CA B GLN A 1 169 ? 9.789 -2.229 20.032 0.50 7.45 166 GLN A CA 1
ATOM 2581 C C . GLN A 1 169 ? 10.954 -2.944 20.697 1.00 9.45 166 GLN A C 1
ATOM 2582 O O . GLN A 1 169 ? 11.290 -4.067 20.333 1.00 7.52 166 GLN A O 1
ATOM 2609 N N . ALA A 1 170 ? 11.549 -2.297 21.693 1.00 7.74 167 ALA A N 1
ATOM 2610 C CA . ALA A 1 170 ? 12.575 -2.940 22.522 1.00 11.29 167 ALA A CA 1
ATOM 2611 C C . ALA A 1 170 ? 12.350 -2.541 23.966 1.00 13.87 167 ALA A C 1
ATOM 2612 O O . ALA A 1 170 ? 11.878 -1.445 24.221 1.00 10.33 167 ALA A O 1
ATOM 2619 N N . MET A 1 171 ? 12.704 -3.412 24.909 1.00 9.01 168 MET A N 1
ATOM 2620 C CA . MET A 1 171 ? 12.639 -3.044 26.339 1.00 9.66 168 MET A CA 1
ATOM 2621 C C . MET A 1 171 ? 13.952 -2.359 26.670 1.00 17.43 168 MET A C 1
ATOM 2622 O O . MET A 1 171 ? 14.995 -3.009 26.722 1.00 13.98 168 MET A O 1
ATOM 2636 N N . VAL A 1 172 ? 13.892 -1.045 26.890 1.00 16.03 169 VAL A N 1
ATOM 2637 C CA . VAL A 1 172 ? 15.103 -0.248 27.102 1.00 24.54 169 VAL A CA 1
ATOM 2638 C C . VAL A 1 172 ? 15.147 0.166 28.558 1.00 29.28 169 VAL A C 1
ATOM 2639 O O . VAL A 1 172 ? 14.250 0.853 29.046 1.00 26.73 169 VAL A O 1
ATOM 2652 N N . ARG A 1 173 ? 16.207 -0.252 29.238 1.00 26.01 170 ARG A N 1
ATOM 2653 C CA . ARG A 1 173 ? 16.217 -0.259 30.683 1.00 40.12 170 ARG A CA 1
ATOM 2654 C C . ARG A 1 173 ? 15.015 -1.107 31.063 1.00 38.25 170 ARG A C 1
ATOM 2655 O O . ARG A 1 173 ? 15.019 -2.324 30.834 1.00 40.45 170 ARG A O 1
ATOM 2659 N N . ASP A 1 174 ? 13.973 -0.460 31.584 1.00 26.96 171 ASP A N 1
ATOM 2660 C CA . ASP A 1 174 ? 12.822 -1.169 32.118 1.00 19.23 171 ASP A CA 1
ATOM 2661 C C . ASP A 1 174 ? 11.480 -0.780 31.495 1.00 17.93 171 ASP A C 1
ATOM 2662 O O . ASP A 1 174 ? 10.440 -1.016 32.094 1.00 17.47 171 ASP A O 1
ATOM 2671 N N . GLU A 1 175 ? 11.505 -0.187 30.296 1.00 21.16 172 GLU A N 1
ATOM 2672 C CA . GLU A 1 175 ? 10.271 0.200 29.609 1.00 19.66 172 GLU A CA 1
ATOM 2673 C C . GLU A 1 175 ? 10.295 -0.236 28.134 1.00 11.17 172 GLU A C 1
ATOM 2674 O O . GLU A 1 175 ? 11.301 -0.055 27.454 1.00 14.30 172 GLU A O 1
ATOM 2678 N N . TRP A 1 176 ? 9.207 -0.831 27.675 1.00 13.83 173 TRP A N 1
ATOM 2679 C CA . TRP A 1 176 ? 9.046 -1.148 26.255 1.00 11.89 173 TRP A CA 1
ATOM 2680 C C . TRP A 1 176 ? 8.862 0.165 25.508 1.00 18.23 173 TRP A C 1
ATOM 2681 O O . TRP A 1 176 ? 7.975 0.960 25.843 1.00 17.94 173 TRP A O 1
ATOM 2702 N N . GLN A 1 177 ? 9.719 0.365 24.518 1.00 12.22 174 GLN A N 1
ATOM 2703 C CA . GLN A 1 177 ? 9.782 1.608 23.742 1.00 12.99 174 GLN A CA 1
ATOM 2704 C C . GLN A 1 177 ? 9.648 1.271 22.270 1.00 9.52 174 GLN A C 1
ATOM 2705 O O . GLN A 1 177 ? 10.410 0.453 21.757 1.00 11.59 174 GLN A O 1
ATOM 2719 N N . ALA A 1 178 ? 8.737 1.944 21.574 1.00 9.09 175 ALA A N 1
ATOM 2720 C CA . ALA A 1 178 ? 8.649 1.809 20.126 1.00 7.46 175 ALA A CA 1
ATOM 2721 C C . ALA A 1 178 ? 9.836 2.523 19.528 1.00 9.38 175 ALA A C 1
ATOM 2722 O O . ALA A 1 178 ? 10.148 3.639 19.921 1.00 9.99 175 ALA A O 1
ATOM 2729 N N . LEU A 1 179 ? 10.501 1.849 18.607 1.00 7.17 176 LEU A N 1
ATOM 2730 C CA . LEU A 1 179 ? 11.653 2.409 17.920 1.00 7.08 176 LEU A CA 1
ATOM 2731 C C . LEU A 1 179 ? 11.294 3.029 16.561 1.00 8.98 176 LEU A C 1
ATOM 2732 O O . LEU A 1 179 ? 11.652 4.153 16.269 1.00 8.75 176 LEU A O 1
ATOM 2748 N N . TYR A 1 180 ? 10.648 2.251 15.704 1.00 6.06 177 TYR A N 1
ATOM 2749 C CA . TYR A 1 180 ? 10.268 2.728 14.387 1.00 5.43 177 TYR A CA 1
ATOM 2750 C C . TYR A 1 180 ? 9.106 1.931 13.863 1.00 8.12 177 TYR A C 1
ATOM 2751 O O . TYR A 1 180 ? 8.899 0.802 14.298 1.00 6.78 177 TYR A O 1
ATOM 2769 N N . GLU A 1 181 ? 8.355 2.532 12.944 1.00 9.52 178 GLU A N 1
ATOM 2770 C CA . GLU A 1 181 ? 7.233 1.852 12.315 1.00 7.94 178 GLU A CA 1
ATOM 2771 C C . GLU A 1 181 ? 7.625 1.675 10.870 1.00 11.52 178 GLU A C 1
ATOM 2772 O O . GLU A 1 181 ? 8.313 2.528 10.326 1.00 12.22 178 GLU A O 1
ATOM 2784 N N . PHE A 1 182 ? 7.253 0.553 10.260 1.00 8.81 179 PHE A N 1
ATOM 2785 C CA . PHE A 1 182 ? 7.636 0.337 8.870 1.00 7.10 179 PHE A CA 1
ATOM 2786 C C . PHE A 1 182 ? 6.618 -0.459 8.107 1.00 8.19 179 PHE A C 1
ATOM 2787 O O . PHE A 1 182 ? 5.871 -1.269 8.662 1.00 9.13 179 PHE A O 1
ATOM 2804 N N . SER A 1 183 ? 6.603 -0.216 6.804 1.00 8.25 180 SER A N 1
ATOM 2805 C CA . SER A 1 183 ? 5.792 -1.013 5.902 1.00 13.01 180 SER A CA 1
ATOM 2806 C C . SER A 1 183 ? 6.608 -2.214 5.392 1.00 6.58 180 SER A C 1
ATOM 2807 O O . SER A 1 183 ? 7.844 -2.129 5.222 1.00 8.52 180 SER A O 1
ATOM 2815 N N . THR A 1 184 ? 5.931 -3.331 5.136 1.00 11.13 181 THR A N 1
ATOM 2816 C CA . THR A 1 184 ? 6.624 -4.505 4.636 1.00 8.15 181 THR A CA 1
ATOM 2817 C C . THR A 1 184 ? 6.662 -4.499 3.105 1.00 8.41 181 THR A C 1
ATOM 2818 O O . THR A 1 184 ? 7.157 -5.445 2.494 1.00 11.10 181 THR A O 1
ATOM 2829 N N . LEU A 1 185 ? 6.233 -3.400 2.488 1.00 8.50 182 LEU A N 1
ATOM 2830 C CA . LEU A 1 185 ? 6.318 -3.296 1.019 1.00 11.08 182 LEU A CA 1
ATOM 2831 C C . LEU A 1 185 ? 7.741 -2.963 0.568 1.00 10.76 182 LEU A C 1
ATOM 2832 O O . LEU A 1 185 ? 8.379 -2.081 1.117 1.00 11.32 182 LEU A O 1
ATOM 2848 N N . THR A 1 186 ? 8.244 -3.668 -0.440 1.00 8.15 183 THR A N 1
ATOM 2849 C CA . THR A 1 186 ? 9.533 -3.303 -1.020 1.00 8.12 183 THR A CA 1
ATOM 2850 C C . THR A 1 186 ? 9.471 -1.869 -1.564 1.00 8.83 183 THR A C 1
ATOM 2851 O O . THR A 1 186 ? 8.503 -1.488 -2.247 1.00 9.98 183 THR A O 1
ATOM 2862 N N . ARG A 1 187 ? 10.507 -1.096 -1.274 1.00 6.55 184 ARG A N 1
ATOM 2863 C CA . ARG A 1 187 ? 10.673 0.227 -1.858 1.00 6.46 184 ARG A CA 1
ATOM 2864 C C . ARG A 1 187 ? 11.833 0.269 -2.845 1.00 7.42 184 ARG A C 1
ATOM 2865 O O . ARG A 1 187 ? 12.904 -0.297 -2.597 1.00 10.88 184 ARG A O 1
ATOM 2886 N N . PRO A 1 188 ? 11.639 0.981 -3.968 1.00 11.60 185 PRO A N 1
ATOM 2887 C CA . PRO A 1 188 ? 12.723 1.090 -4.940 1.00 13.52 185 PRO A CA 1
ATOM 2888 C C . PRO A 1 188 ? 13.881 1.892 -4.391 1.00 7.30 185 PRO A C 1
ATOM 2889 O O . PRO A 1 188 ? 13.701 2.757 -3.518 1.00 6.92 185 PRO A O 1
ATOM 2900 N N . GLN A 1 189 ? 15.058 1.608 -4.920 1.00 9.22 186 GLN A N 1
ATOM 2901 C CA . GLN A 1 189 ? 16.248 2.261 -4.507 1.00 9.58 186 GLN A CA 1
ATOM 2902 C C . GLN A 1 189 ? 16.106 3.796 -4.559 1.00 6.68 186 GLN A C 1
ATOM 2903 O O . GLN A 1 189 ? 16.577 4.490 -3.662 1.00 9.31 186 GLN A O 1
ATOM 2917 N N . VAL A 1 190 ? 15.442 4.320 -5.595 1.00 6.68 187 VAL A N 1
ATOM 2918 C CA . VAL A 1 190 ? 15.330 5.765 -5.726 1.00 8.31 187 VAL A CA 1
ATOM 2919 C C . VAL A 1 190 ? 14.622 6.397 -4.530 1.00 10.39 187 VAL A C 1
ATOM 2920 O O . VAL A 1 190 ? 14.948 7.514 -4.123 1.00 6.97 187 VAL A O 1
ATOM 2933 N N . ASP A 1 191 ? 13.648 5.697 -3.964 1.00 5.95 188 ASP A N 1
ATOM 2934 C CA . ASP A 1 191 ? 12.922 6.218 -2.813 1.00 5.73 188 ASP A CA 1
ATOM 2935 C C . ASP A 1 191 ? 13.843 6.284 -1.598 1.00 6.82 188 ASP A C 1
ATOM 2936 O O . ASP A 1 191 ? 13.729 7.191 -0.779 1.00 5.51 188 ASP A O 1
ATOM 2945 N N . LEU A 1 192 ? 14.744 5.310 -1.466 1.00 5.09 189 LEU A N 1
ATOM 2946 C CA . LEU A 1 192 ? 15.741 5.344 -0.399 1.00 4.75 189 LEU A CA 1
ATOM 2947 C C . LEU A 1 192 ? 16.719 6.517 -0.584 1.00 5.47 189 LEU A C 1
ATOM 2948 O O . LEU A 1 192 ? 17.078 7.182 0.389 1.00 5.06 189 LEU A O 1
ATOM 2964 N N . ARG A 1 193 ? 17.117 6.770 -1.818 1.00 5.56 190 ARG A N 1
ATOM 2965 C CA . ARG A 1 193 ? 17.977 7.901 -2.105 1.00 5.17 190 ARG A CA 1
ATOM 2966 C C . ARG A 1 193 ? 17.309 9.223 -1.732 1.00 8.82 190 ARG A C 1
ATOM 2967 O O . ARG A 1 193 ? 17.926 10.092 -1.152 1.00 5.21 190 ARG A O 1
ATOM 2988 N N . VAL A 1 194 ? 16.043 9.374 -2.068 1.00 5.42 191 VAL A N 1
ATOM 2989 C CA . VAL A 1 194 ? 15.305 10.584 -1.689 1.00 5.57 191 VAL A CA 1
ATOM 2990 C C . VAL A 1 194 ? 15.291 10.754 -0.161 1.00 5.26 191 VAL A C 1
ATOM 2991 O O . VAL A 1 194 ? 15.491 11.857 0.366 1.00 5.35 191 VAL A O 1
ATOM 3004 N N . GLY A 1 195 ? 15.059 9.667 0.563 1.00 5.44 192 GLY A N 1
ATOM 3005 C CA . GLY A 1 195 ? 15.049 9.723 2.012 1.00 5.94 192 GLY A CA 1
ATOM 3006 C C . GLY A 1 195 ? 16.413 10.084 2.573 1.00 6.31 192 GLY A C 1
ATOM 3007 O O . GLY A 1 195 ? 16.514 10.922 3.474 1.00 4.75 192 GLY A O 1
ATOM 3011 N N . SER A 1 196 ? 17.462 9.460 2.055 1.00 6.87 193 SER A N 1
ATOM 3012 C CA . SER A 1 196 ? 18.814 9.713 2.539 1.00 6.16 193 SER A CA 1
ATOM 3013 C C . SER A 1 196 ? 19.217 11.163 2.249 1.00 7.77 193 SER A C 1
ATOM 3014 O O . SER A 1 196 ? 19.894 11.810 3.061 1.00 6.51 193 SER A O 1
ATOM 3022 N N . TRP A 1 197 ? 18.837 11.664 1.076 1.00 5.03 194 TRP A N 1
ATOM 3023 C CA . TRP A 1 197 ? 19.108 13.078 0.774 1.00 5.39 194 TRP A CA 1
ATOM 3024 C C . TRP A 1 197 ? 18.487 13.969 1.854 1.00 5.44 194 TRP A C 1
ATOM 3025 O O . TRP A 1 197 ? 19.109 14.898 2.355 1.00 5.63 194 TRP A O 1
ATOM 3046 N N . PHE A 1 198 ? 17.222 13.742 2.185 1.00 5.41 195 PHE A N 1
ATOM 3047 C CA . PHE A 1 198 ? 16.573 14.551 3.189 1.00 7.28 195 PHE A CA 1
ATOM 3048 C C . PHE A 1 198 ? 17.314 14.511 4.544 1.00 5.35 195 PHE A C 1
ATOM 3049 O O . PHE A 1 198 ? 17.641 15.547 5.151 1.00 6.55 195 PHE A O 1
ATOM 3066 N N . VAL A 1 199 ? 17.573 13.321 5.031 1.00 5.29 196 VAL A N 1
ATOM 3067 C CA A VAL A 1 199 ? 18.121 13.185 6.367 0.50 8.69 196 VAL A CA 1
ATOM 3068 C CA B VAL A 1 199 ? 18.134 13.192 6.363 0.50 8.66 196 VAL A CA 1
ATOM 3069 C C . VAL A 1 199 ? 19.593 13.640 6.428 1.00 6.28 196 VAL A C 1
ATOM 3070 O O . VAL A 1 199 ? 20.085 14.049 7.493 1.00 7.43 196 VAL A O 1
ATOM 3095 N N . SER A 1 200 ? 20.296 13.604 5.290 1.00 5.07 197 SER A N 1
ATOM 3096 C CA . SER A 1 200 ? 21.672 14.088 5.246 1.00 6.74 197 SER A CA 1
ATOM 3097 C C . SER A 1 200 ? 21.837 15.556 4.848 1.00 8.05 197 SER A C 1
ATOM 3098 O O . SER A 1 200 ? 22.943 16.080 4.933 1.00 6.95 197 SER A O 1
ATOM 3106 N N . THR A 1 201 ? 20.763 16.242 4.437 1.00 6.48 198 THR A N 1
ATOM 3107 C CA . THR A 1 201 ? 20.913 17.630 4.017 1.00 6.43 198 THR A CA 1
ATOM 3108 C C . THR A 1 201 ? 19.872 18.607 4.575 1.00 6.72 198 THR A C 1
ATOM 3109 O O . THR A 1 201 ? 20.130 19.810 4.560 1.00 7.58 198 THR A O 1
ATOM 3120 N N . HIS A 1 202 ? 18.745 18.124 5.097 1.00 6.52 199 HIS A N 1
ATOM 3121 C CA . HIS A 1 202 ? 17.702 19.052 5.527 1.00 6.89 199 HIS A CA 1
ATOM 3122 C C . HIS A 1 202 ? 18.143 19.783 6.788 1.00 8.76 199 HIS A C 1
ATOM 3123 O O . HIS A 1 202 ? 18.667 19.153 7.699 1.00 9.09 199 HIS A O 1
ATOM 3138 N N . PRO A 1 203 ? 17.966 21.107 6.830 1.00 8.48 200 PRO A N 1
ATOM 3139 C CA . PRO A 1 203 ? 18.465 21.838 8.005 1.00 10.27 200 PRO A CA 1
ATOM 3140 C C . PRO A 1 203 ? 17.823 21.427 9.329 1.00 13.19 200 PRO A C 1
ATOM 3141 O O . PRO A 1 203 ? 18.385 21.754 10.395 1.00 13.98 200 PRO A O 1
ATOM 3152 N N . THR A 1 204 ? 16.673 20.759 9.276 1.00 11.04 201 THR A N 1
ATOM 3153 C CA . THR A 1 204 ? 16.002 20.251 10.488 1.00 9.61 201 THR A CA 1
ATOM 3154 C C . THR A 1 204 ? 16.393 18.837 10.894 1.00 12.19 201 THR A C 1
ATOM 3155 O O . THR A 1 204 ? 15.974 18.330 11.939 1.00 14.55 201 THR A O 1
ATOM 3166 N N . SER A 1 205 ? 17.144 18.163 10.048 1.00 6.69 202 SER A N 1
ATOM 3167 C CA . SER A 1 205 ? 17.517 16.789 10.350 1.00 6.19 202 SER A CA 1
ATOM 3168 C C . SER A 1 205 ? 18.411 16.679 11.576 1.00 6.28 202 SER A C 1
ATOM 3169 O O . SER A 1 205 ? 19.389 17.417 11.706 1.00 8.38 202 SER A O 1
ATOM 3177 N N . HIS A 1 206 ? 18.064 15.767 12.470 1.00 9.43 203 HIS A N 1
ATOM 3178 C CA . HIS A 1 206 ? 18.890 15.518 13.651 1.00 9.86 203 HIS A CA 1
ATOM 3179 C C . HIS A 1 206 ? 20.302 15.071 13.251 1.00 11.44 203 HIS A C 1
ATOM 3180 O O . HIS A 1 206 ? 21.258 15.250 14.030 1.00 10.45 203 HIS A O 1
ATOM 3195 N N . PHE A 1 207 ? 20.462 14.573 12.018 1.00 8.61 204 PHE A N 1
ATOM 3196 C CA . PHE A 1 207 ? 21.785 14.141 11.551 1.00 6.65 204 PHE A CA 1
ATOM 3197 C C . PHE A 1 207 ? 22.577 15.267 10.911 1.00 8.65 204 PHE A C 1
ATOM 3198 O O . PHE A 1 207 ? 23.739 15.090 10.572 1.00 9.77 204 PHE A O 1
ATOM 3215 N N . VAL A 1 208 ? 21.956 16.436 10.753 1.00 7.24 205 VAL A N 1
ATOM 3216 C CA . VAL A 1 208 ? 22.637 17.624 10.269 1.00 9.45 205 VAL A CA 1
ATOM 3217 C C . VAL A 1 208 ? 22.975 18.586 11.409 1.00 10.75 205 VAL A C 1
ATOM 3218 O O . VAL A 1 208 ? 24.001 19.269 11.346 1.00 12.19 205 VAL A O 1
ATOM 3231 N N . THR A 1 209 ? 22.099 18.640 12.413 1.00 8.51 206 THR A N 1
ATOM 3232 C CA . THR A 1 209 ? 22.186 19.610 13.498 1.00 10.41 206 THR A CA 1
ATOM 3233 C C . THR A 1 209 ? 23.004 19.155 14.693 1.00 12.51 206 THR A C 1
ATOM 3234 O O . THR A 1 209 ? 23.324 19.970 15.558 1.00 14.35 206 THR A O 1
ATOM 3245 N N . GLY A 1 210 ? 23.324 17.865 14.767 1.00 9.69 207 GLY A N 1
ATOM 3246 C CA . GLY A 1 210 ? 24.051 17.352 15.912 1.00 10.89 207 GLY A CA 1
ATOM 3247 C C . GLY A 1 210 ? 2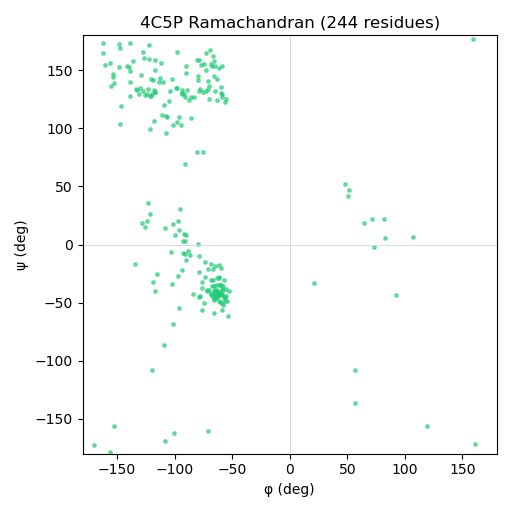4.940 16.192 15.510 1.00 12.08 207 GLY A C 1
ATOM 3248 O O . GLY A 1 210 ? 24.869 15.726 14.373 1.00 13.15 207 GLY A O 1
ATOM 3252 N N . LEU A 1 211 ? 25.759 15.750 16.467 1.00 7.86 208 LEU A N 1
ATOM 3253 C CA . LEU A 1 211 ? 26.602 14.562 16.314 1.00 8.14 208 LEU A CA 1
ATOM 3254 C C . LEU A 1 211 ? 25.971 13.346 16.967 1.00 10.05 208 LEU A C 1
ATOM 3255 O O . LEU A 1 211 ? 25.502 13.438 18.105 1.00 10.27 208 LEU A O 1
ATOM 3271 N N . MET A 1 212 ? 25.991 12.216 16.263 1.00 7.32 209 MET A N 1
ATOM 3272 C CA . MET A 1 212 ? 25.502 10.956 16.785 1.00 8.90 209 MET A CA 1
ATOM 3273 C C . MET A 1 212 ? 26.430 9.855 16.381 1.00 9.76 209 MET A C 1
ATOM 3274 O O . MET A 1 212 ? 26.725 9.704 15.188 1.00 12.12 209 MET A O 1
ATOM 3288 N N . ALA A 1 213 ? 26.867 9.069 17.354 1.00 6.46 210 ALA A N 1
ATOM 3289 C CA . ALA A 1 213 ? 27.611 7.866 17.058 1.00 7.78 210 ALA A CA 1
ATOM 3290 C C . ALA A 1 213 ? 27.183 6.743 17.972 1.00 7.78 210 ALA A C 1
ATOM 3291 O O . ALA A 1 213 ? 26.702 6.981 19.082 1.00 6.98 210 ALA A O 1
ATOM 3298 N N . ALA A 1 214 ? 27.326 5.514 17.491 1.00 7.27 211 ALA A N 1
ATOM 3299 C CA . ALA A 1 214 ? 26.950 4.355 18.304 1.00 6.97 211 ALA A CA 1
ATOM 3300 C C . ALA A 1 214 ? 27.754 3.127 17.895 1.00 9.13 211 ALA A C 1
ATOM 3301 O O . ALA A 1 214 ? 28.107 2.925 16.712 1.00 8.75 211 ALA A O 1
ATOM 3308 N N . THR A 1 215 ? 28.031 2.291 18.882 1.00 6.75 212 THR A N 1
ATOM 3309 C CA . THR A 1 215 ? 28.609 0.982 18.611 1.00 9.39 212 THR A CA 1
ATOM 3310 C C . THR A 1 215 ? 28.303 0.044 19.749 1.00 9.18 212 THR A C 1
ATOM 3311 O O . THR A 1 215 ? 27.636 0.411 20.700 1.00 9.80 212 THR A O 1
ATOM 3322 N N . VAL A 1 216 ? 28.799 -1.182 19.633 1.00 8.27 213 VAL A N 1
ATOM 3323 C CA . VAL A 1 216 ? 28.535 -2.211 20.605 1.00 10.69 213 VAL A CA 1
ATOM 3324 C C . VAL A 1 216 ? 29.868 -2.843 20.905 1.00 12.45 213 VAL A C 1
ATOM 3325 O O . VAL A 1 216 ? 30.627 -3.159 19.988 1.00 11.95 213 VAL A O 1
ATOM 3338 N N . ALA A 1 217 ? 30.153 -3.024 22.192 1.00 13.08 214 ALA A N 1
ATOM 3339 C CA . ALA A 1 217 ? 31.400 -3.652 22.627 1.00 13.63 214 ALA A CA 1
ATOM 3340 C C . ALA A 1 217 ? 31.218 -4.282 24.008 1.00 16.47 214 ALA A C 1
ATOM 3341 O O . ALA A 1 217 ? 30.611 -3.678 24.880 1.00 17.87 214 ALA A O 1
ATOM 3348 N N . ASP A 1 218 ? 31.735 -5.493 24.208 1.00 20.67 215 ASP A N 1
ATOM 3349 C CA . ASP A 1 218 ? 31.671 -6.161 25.536 1.00 24.43 215 ASP A CA 1
ATOM 3350 C C . ASP A 1 218 ? 30.286 -6.141 26.224 1.00 28.60 215 ASP A C 1
ATOM 3351 O O . ASP A 1 218 ? 30.156 -5.732 27.386 1.00 31.07 215 ASP A O 1
ATOM 3360 N N . ASP A 1 219 ? 29.264 -6.582 25.505 1.00 21.34 216 ASP A N 1
ATOM 3361 C CA . ASP A 1 219 ? 27.904 -6.653 26.043 1.00 21.80 216 ASP A CA 1
ATOM 3362 C C . ASP A 1 219 ? 27.350 -5.259 26.371 1.00 18.49 216 ASP A C 1
ATOM 3363 O O . ASP A 1 219 ? 26.393 -5.146 27.126 1.00 18.54 216 ASP A O 1
ATOM 3372 N N . ALA A 1 220 ? 27.954 -4.210 25.813 1.00 12.43 217 ALA A N 1
ATOM 3373 C CA . ALA A 1 220 ? 27.525 -2.836 26.094 1.00 12.51 217 ALA A CA 1
ATOM 3374 C C . ALA A 1 220 ? 27.282 -2.004 24.851 1.00 11.75 217 ALA A C 1
ATOM 3375 O O . ALA A 1 220 ? 27.967 -2.163 23.840 1.00 13.60 217 ALA A O 1
ATOM 3382 N N . ARG A 1 221 ? 26.292 -1.113 24.944 1.00 8.98 218 ARG A N 1
ATOM 3383 C CA . ARG A 1 221 ? 26.083 -0.087 23.939 1.00 8.37 218 ARG A CA 1
ATOM 3384 C C . ARG A 1 221 ? 26.848 1.159 24.323 1.00 12.05 218 ARG A C 1
ATOM 3385 O O . ARG A 1 221 ? 26.726 1.668 25.436 1.00 13.07 218 ARG A O 1
ATOM 3406 N N . TRP A 1 222 ? 27.651 1.639 23.385 1.00 8.89 219 TRP A N 1
ATOM 3407 C CA . TRP A 1 222 ? 28.352 2.908 23.531 1.00 9.05 219 TRP A CA 1
ATOM 3408 C C . TRP A 1 222 ? 27.664 3.911 22.614 1.00 9.72 219 TRP A C 1
ATOM 3409 O O . TRP A 1 222 ? 27.744 3.809 21.391 1.00 9.02 219 TRP A O 1
ATOM 3430 N N . ASN A 1 223 ? 26.975 4.869 23.216 1.00 8.18 220 ASN A N 1
ATOM 3431 C CA . ASN A 1 223 ? 26.160 5.823 22.484 1.00 10.98 220 ASN A CA 1
ATOM 3432 C C . ASN A 1 223 ? 26.647 7.239 22.741 1.00 13.53 220 ASN A C 1
ATOM 3433 O O . ASN A 1 223 ? 26.774 7.669 23.888 1.00 12.91 220 ASN A O 1
ATOM 3444 N N . LEU A 1 224 ? 26.896 7.971 21.670 1.00 8.75 221 LEU A N 1
ATOM 3445 C CA . LEU A 1 224 ? 27.378 9.350 21.770 1.00 9.95 221 LEU A CA 1
ATOM 3446 C C . LEU A 1 224 ? 26.384 10.308 21.147 1.00 10.31 221 LEU A C 1
ATOM 3447 O O . LEU A 1 224 ? 26.060 10.204 19.971 1.00 8.76 221 LEU A O 1
ATOM 3463 N N A MET A 1 225 ? 25.844 11.217 21.950 0.50 8.75 222 MET A N 1
ATOM 3464 N N B MET A 1 225 ? 25.957 11.275 21.944 0.50 9.45 222 MET A N 1
ATOM 3465 C CA A MET A 1 225 ? 25.021 12.310 21.436 0.50 10.61 222 MET A CA 1
ATOM 3466 C CA B MET A 1 225 ? 25.067 12.319 21.484 0.50 10.64 222 MET A CA 1
ATOM 3467 C C A MET A 1 225 ? 25.754 13.602 21.754 0.50 9.71 222 MET A C 1
ATOM 3468 C C B MET 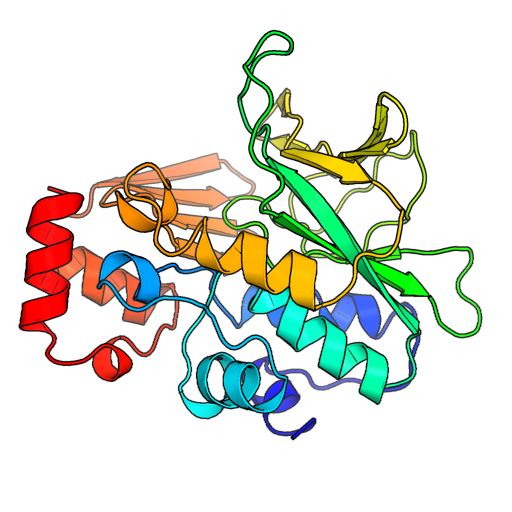A 1 225 ? 25.742 13.640 21.763 0.50 9.26 222 MET A C 1
ATOM 3469 O O A MET A 1 225 ? 25.804 14.022 22.917 0.50 9.53 222 MET A O 1
ATOM 3470 O O B MET A 1 225 ? 25.746 14.123 22.902 0.50 11.84 222 MET A O 1
ATOM 3497 N N . GLY A 1 226 ? 26.341 14.215 20.730 1.00 11.13 223 GLY A N 1
ATOM 3498 C CA . GLY A 1 226 ? 27.165 15.397 20.915 1.00 11.30 223 GLY A CA 1
ATOM 3499 C C . GLY A 1 226 ? 28.359 15.087 21.815 1.00 11.65 223 GLY A C 1
ATOM 3500 O O . GLY A 1 226 ? 29.161 14.183 21.536 1.00 12.36 223 GLY A O 1
ATOM 3505 N N . ARG A 1 227 ? 28.476 15.836 22.908 1.00 10.84 224 ARG A N 1
ATOM 3506 C CA . ARG A 1 227 ? 29.547 15.622 23.869 1.00 11.52 224 ARG A CA 1
ATOM 3507 C C . ARG A 1 227 ? 29.129 14.642 24.966 1.00 11.61 224 ARG A C 1
ATOM 3508 O O . ARG A 1 227 ? 29.892 14.410 25.892 1.00 13.08 224 ARG A O 1
ATOM 3529 N N . ASN A 1 228 ? 27.920 14.091 24.861 1.00 10.98 225 ASN A N 1
ATOM 3530 C CA . ASN A 1 228 ? 27.362 13.233 25.898 1.00 11.13 225 ASN A CA 1
ATOM 3531 C C . ASN A 1 228 ? 27.562 11.760 25.565 1.00 12.54 225 ASN A C 1
ATOM 3532 O O . ASN A 1 228 ? 26.887 11.239 24.688 1.00 12.16 225 ASN A O 1
ATOM 3543 N N . LEU A 1 229 ? 28.506 11.116 26.257 1.00 11.54 226 LEU A N 1
ATOM 3544 C CA . LEU A 1 229 ? 28.772 9.699 26.031 1.00 10.79 226 LEU A CA 1
ATOM 3545 C C . LEU A 1 229 ? 28.044 8.887 27.087 1.00 16.46 226 LEU A C 1
ATOM 3546 O O . LEU A 1 229 ? 28.102 9.222 28.274 1.00 13.37 226 LEU A O 1
ATOM 3562 N N . ALA A 1 230 ? 27.388 7.815 26.651 1.00 12.73 227 ALA A N 1
ATOM 3563 C CA . ALA A 1 230 ? 26.722 6.881 27.565 1.00 15.53 227 ALA A CA 1
ATOM 3564 C C . ALA A 1 230 ? 27.147 5.463 27.220 1.00 15.75 227 ALA A C 1
ATOM 3565 O O . ALA A 1 230 ? 27.184 5.069 26.039 1.00 13.62 227 ALA A O 1
ATOM 3572 N N . ILE A 1 231 ? 27.471 4.699 28.254 1.00 13.30 228 ILE A N 1
ATOM 3573 C CA . ILE A 1 231 ? 27.856 3.318 28.086 1.00 15.09 228 ILE A CA 1
ATOM 3574 C C . ILE A 1 231 ? 26.837 2.490 28.828 1.00 13.06 228 ILE A C 1
ATOM 3575 O O . ILE A 1 231 ? 26.859 2.438 30.052 1.00 15.17 228 ILE A O 1
ATOM 3591 N N . HIS A 1 232 ? 25.970 1.832 28.078 1.00 12.04 229 HIS A N 1
ATOM 3592 C CA . HIS A 1 232 ? 24.880 1.066 28.671 1.00 12.24 229 HIS A CA 1
ATOM 3593 C C . HIS A 1 232 ? 25.319 -0.377 28.815 1.00 13.32 229 HIS A C 1
ATOM 3594 O O . HIS A 1 232 ? 25.321 -1.119 27.835 1.00 11.44 229 HIS A O 1
ATOM 3609 N N . ARG A 1 233 ? 25.669 -0.766 30.031 1.00 17.15 230 ARG A N 1
ATOM 3610 C CA . ARG A 1 233 ? 26.111 -2.125 30.318 1.00 18.33 230 ARG A CA 1
ATOM 3611 C C . ARG A 1 233 ? 24.951 -2.929 30.904 1.00 27.40 230 ARG A C 1
ATOM 3612 O O . ARG A 1 233 ? 23.892 -2.382 31.211 1.00 24.96 230 ARG A O 1
ATOM 3633 N N A ARG A 1 234 ? 25.145 -4.231 31.070 0.50 28.17 231 ARG A N 1
ATOM 3634 N N B ARG A 1 234 ? 25.156 -4.235 31.039 0.50 28.11 231 ARG A N 1
ATOM 3635 C CA A ARG A 1 234 ? 24.090 -5.060 31.645 0.50 30.46 231 ARG A CA 1
ATOM 3636 C CA B ARG A 1 234 ? 24.156 -5.098 31.653 0.50 30.21 231 ARG A CA 1
ATOM 3637 C C A ARG A 1 234 ? 23.789 -4.669 33.088 0.50 30.89 231 ARG A C 1
ATOM 3638 C C B ARG A 1 234 ? 23.794 -4.578 33.038 0.50 30.87 231 ARG A C 1
ATOM 3639 O O A ARG A 1 234 ? 22.641 -4.727 33.520 0.50 32.19 231 ARG A O 1
ATOM 3640 O O B ARG A 1 234 ? 22.619 -4.434 33.368 0.50 31.03 231 ARG A O 1
ATOM 3679 N N . GLY A 1 235 ? 24.816 -4.259 33.823 1.00 31.72 232 GLY A N 1
ATOM 3680 C CA . GLY A 1 235 ? 24.630 -3.836 35.203 1.00 36.13 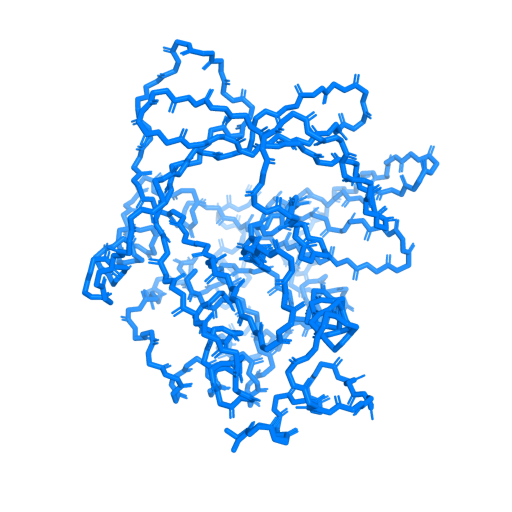232 GLY A CA 1
ATOM 3681 C C . GLY A 1 235 ? 24.066 -2.432 35.389 1.00 33.16 232 GLY A C 1
ATOM 3682 O O . GLY A 1 235 ? 23.529 -2.124 36.447 1.00 33.59 232 GLY A O 1
ATOM 3685 N N . GLY A 1 236 ? 24.196 -1.578 34.374 1.00 23.11 233 GLY A N 1
ATOM 3686 C CA . GLY A 1 236 ? 23.780 -0.193 34.476 1.00 17.17 233 GLY A CA 1
ATOM 3687 C C . GLY A 1 236 ? 24.429 0.691 33.412 1.00 21.88 233 GLY A C 1
ATOM 3688 O O . GLY A 1 236 ? 25.106 0.189 32.506 1.00 22.04 233 GLY A O 1
ATOM 3692 N N . THR A 1 237 ? 24.232 2.004 33.548 1.00 13.83 234 THR A N 1
ATOM 3693 C CA . THR A 1 237 ? 24.687 2.977 32.555 1.00 13.21 234 THR A CA 1
ATOM 3694 C C . THR A 1 237 ? 25.674 3.961 33.141 1.00 21.23 234 THR A C 1
ATOM 3695 O O . THR A 1 237 ? 25.408 4.576 34.176 1.00 22.08 234 THR A O 1
ATOM 3706 N N . GLU A 1 238 ? 26.802 4.127 32.463 1.00 13.80 235 GLU A N 1
ATOM 3707 C CA . GLU A 1 238 ? 27.794 5.126 32.846 1.00 16.06 235 GLU A CA 1
ATOM 3708 C C . GLU A 1 238 ? 27.697 6.295 31.885 1.00 15.19 235 GLU A C 1
ATOM 3709 O O . GLU A 1 238 ? 27.664 6.102 30.678 1.00 15.10 235 GLU A O 1
ATOM 3721 N N . LYS A 1 239 ? 27.661 7.504 32.433 1.00 15.70 236 LYS A N 1
ATOM 3722 C CA . LYS A 1 239 ? 27.538 8.707 31.629 1.00 21.69 236 LYS A CA 1
ATOM 3723 C C . LYS A 1 239 ? 28.761 9.582 31.817 1.00 18.85 236 LYS A C 1
ATOM 3724 O O . LYS A 1 239 ? 29.223 9.830 32.936 1.00 19.04 236 LYS A O 1
ATOM 3743 N N . ILE A 1 240 ? 29.277 10.043 30.689 1.00 15.10 237 ILE A N 1
ATOM 3744 C CA . ILE A 1 240 ? 30.487 10.826 30.668 1.00 14.33 237 ILE A CA 1
ATOM 3745 C C . ILE A 1 240 ? 30.252 12.064 29.829 1.00 14.02 237 ILE A C 1
ATOM 3746 O O . ILE A 1 240 ? 29.772 11.964 28.706 1.00 14.41 237 ILE A O 1
ATOM 3762 N N . LEU A 1 241 ? 30.596 13.223 30.384 1.00 14.59 238 LEU A N 1
ATOM 3763 C CA . LEU A 1 241 ? 30.535 14.488 29.667 1.00 15.21 238 LEU A CA 1
ATOM 3764 C C . LEU A 1 241 ? 31.921 14.770 29.113 1.00 14.72 238 LEU A C 1
ATOM 3765 O 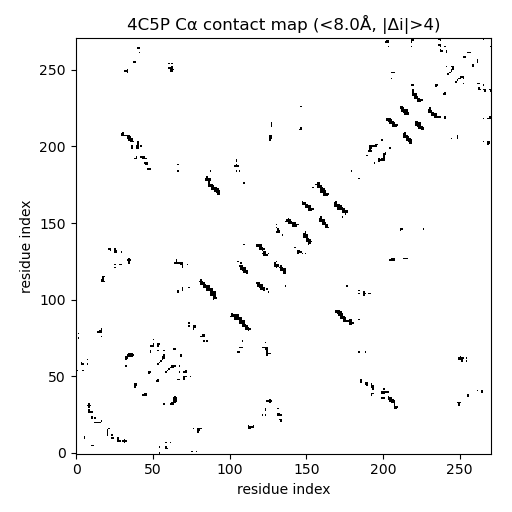O . LEU A 1 241 ? 32.852 15.041 29.864 1.00 15.64 238 LEU A O 1
ATOM 3781 N N . LEU A 1 242 ? 32.071 14.685 27.798 1.00 14.48 239 LEU A N 1
ATOM 3782 C CA . LEU A 1 242 ? 33.373 14.975 27.201 1.00 15.03 239 LEU A CA 1
ATOM 3783 C C . LEU A 1 242 ? 33.717 16.454 27.270 1.00 15.44 239 LEU A C 1
ATOM 3784 O O . LEU A 1 242 ? 32.858 17.323 27.064 1.00 16.19 239 LEU A O 1
ATOM 3800 N N . GLU A 1 243 ? 34.991 16.725 27.546 1.00 16.01 240 GLU A N 1
ATOM 3801 C CA . GLU A 1 243 ? 35.416 18.057 27.983 1.00 18.11 240 GLU A CA 1
ATOM 3802 C C . GLU A 1 243 ? 35.490 19.095 26.861 1.00 16.83 240 GLU A C 1
ATOM 3803 O O . GLU A 1 243 ? 35.238 20.284 27.092 1.00 19.20 240 GLU A O 1
ATOM 3815 N N . ASP A 1 244 ? 35.823 18.656 25.655 1.00 15.84 241 ASP A N 1
ATOM 3816 C CA . ASP A 1 244 ? 36.014 19.578 24.541 1.00 15.76 241 ASP A CA 1
ATOM 3817 C C . ASP A 1 244 ? 35.952 18.828 23.210 1.00 14.83 241 ASP A C 1
ATOM 3818 O O . ASP A 1 244 ? 35.887 17.602 23.183 1.00 14.19 241 ASP A O 1
ATOM 3827 N N . ALA A 1 245 ? 35.968 19.572 22.111 1.00 15.68 242 ALA A N 1
ATOM 3828 C CA . ALA A 1 245 ? 35.818 18.966 20.784 1.00 16.44 242 ALA A CA 1
ATOM 3829 C C . ALA A 1 245 ? 36.941 17.978 20.478 1.00 13.70 242 ALA A C 1
ATOM 3830 O O . ALA A 1 245 ? 36.735 16.969 19.816 1.00 12.95 242 ALA A O 1
ATOM 3837 N N . ALA A 1 246 ? 38.140 18.280 20.961 1.00 17.31 243 ALA A N 1
ATOM 3838 C CA . ALA A 1 246 ? 39.264 17.373 20.789 1.00 15.12 243 ALA A CA 1
ATOM 3839 C C . ALA A 1 246 ? 38.995 16.025 21.434 1.00 18.21 243 ALA A C 1
ATOM 3840 O O . ALA A 1 246 ? 39.283 14.989 20.851 1.00 14.30 243 ALA A O 1
ATOM 3847 N N . ALA A 1 247 ? 38.414 16.035 22.630 1.00 15.32 244 ALA A N 1
ATOM 3848 C CA . ALA A 1 247 ? 38.074 14.790 23.321 1.00 14.62 244 ALA A CA 1
ATOM 3849 C C . ALA A 1 247 ? 36.994 14.001 22.574 1.00 13.47 244 ALA A C 1
ATOM 3850 O O . ALA A 1 247 ? 36.993 12.762 22.559 1.00 13.21 244 ALA A O 1
ATOM 3857 N N . VAL A 1 248 ? 36.059 14.721 21.973 1.00 12.70 245 VAL A N 1
ATOM 3858 C CA . VAL A 1 248 ? 35.036 14.067 21.154 1.00 11.68 245 VAL A CA 1
ATOM 3859 C C . VAL A 1 248 ? 35.660 13.386 19.945 1.00 11.30 245 VAL A C 1
ATOM 3860 O O . VAL A 1 248 ? 35.346 12.236 19.657 1.00 10.75 245 VAL A O 1
ATOM 3873 N N . VAL A 1 249 ? 36.558 14.081 19.241 1.00 11.68 246 VAL A N 1
ATOM 3874 C CA . VAL A 1 249 ? 37.224 13.461 18.090 1.00 16.37 246 VAL A CA 1
ATOM 3875 C C . VAL A 1 249 ? 38.087 12.238 18.485 1.00 11.71 246 VAL A C 1
ATOM 3876 O O . VAL A 1 249 ? 38.062 11.207 17.803 1.00 11.25 246 VAL A O 1
ATOM 3889 N N . ASP A 1 250 ? 38.792 12.355 19.605 1.00 13.44 247 ASP A N 1
ATOM 3890 C CA . ASP A 1 250 ? 39.608 11.260 20.133 1.00 13.17 247 ASP A CA 1
ATOM 3891 C C . ASP A 1 250 ? 38.710 10.076 20.428 1.00 12.52 247 ASP A C 1
ATOM 3892 O O . ASP A 1 250 ? 39.048 8.938 20.113 1.00 12.51 247 ASP A O 1
ATOM 3901 N N . THR A 1 251 ? 37.525 10.344 20.983 1.00 12.08 248 THR A N 1
ATOM 3902 C CA . THR A 1 251 ? 36.590 9.279 21.333 1.00 12.41 248 THR A CA 1
ATOM 3903 C C . THR A 1 251 ? 36.041 8.609 20.071 1.00 12.42 248 THR A C 1
ATOM 3904 O O . THR A 1 251 ? 35.927 7.391 20.006 1.00 10.45 248 THR A O 1
ATOM 3915 N N . LEU A 1 252 ? 35.695 9.396 19.056 1.00 10.12 249 LEU A N 1
ATOM 3916 C CA . LEU A 1 252 ? 35.250 8.834 17.796 1.00 10.38 249 LEU A CA 1
ATOM 3917 C C . LEU A 1 252 ? 36.299 7.899 17.176 1.00 10.93 249 LEU A C 1
ATOM 3918 O O . LEU A 1 252 ? 35.974 6.859 16.634 1.00 10.47 249 LEU A O 1
ATOM 3934 N N . GLY A 1 253 ? 37.568 8.268 17.279 1.00 11.15 250 GLY A N 1
ATOM 3935 C CA . GLY A 1 253 ? 38.613 7.442 16.711 1.00 14.74 250 GLY A CA 1
ATOM 3936 C C . GLY A 1 253 ? 38.934 6.241 17.570 1.00 16.08 250 GLY A C 1
ATOM 3937 O O . GLY A 1 253 ? 39.063 5.127 17.073 1.00 20.58 250 GLY A O 1
ATOM 3941 N N . ASP A 1 254 ? 39.041 6.467 18.872 1.00 18.78 251 ASP A N 1
ATOM 3942 C CA . ASP A 1 254 ? 39.548 5.450 19.790 1.00 22.62 251 ASP A CA 1
ATOM 3943 C C . ASP A 1 254 ? 38.509 4.455 20.260 1.00 22.15 251 ASP A C 1
ATOM 3944 O O . ASP A 1 254 ? 38.791 3.267 20.373 1.00 35.06 251 ASP A O 1
ATOM 3953 N N . ARG A 1 255 ? 37.324 4.939 20.591 1.00 12.22 252 ARG A N 1
ATOM 3954 C CA . ARG A 1 255 ? 36.267 4.057 21.091 1.00 14.33 252 ARG A CA 1
ATOM 3955 C C . ARG A 1 255 ? 35.288 3.623 20.011 1.00 18.47 252 ARG A C 1
ATOM 3956 O O . ARG A 1 255 ? 34.648 2.585 20.159 1.00 16.45 252 ARG A O 1
ATOM 3977 N N . PHE A 1 256 ? 35.117 4.430 18.964 1.00 10.76 253 PHE A N 1
ATOM 3978 C CA . PHE A 1 256 ? 34.159 4.094 17.921 1.00 9.35 253 PHE A CA 1
ATOM 3979 C C . PHE A 1 256 ? 34.836 3.549 16.651 1.00 8.49 253 PHE A C 1
ATOM 3980 O O . PHE A 1 256 ? 34.171 3.106 15.708 1.00 10.32 253 PHE A O 1
ATOM 3997 N N . GLY A 1 257 ? 36.166 3.593 16.632 1.00 10.32 254 GLY A N 1
ATOM 3998 C CA . GLY A 1 257 ? 36.917 2.937 15.581 1.00 12.43 254 GLY A CA 1
ATOM 3999 C C . GLY A 1 257 ? 36.793 3.655 14.252 1.00 14.92 254 GLY A C 1
ATOM 4000 O O . GLY A 1 257 ? 37.009 3.058 13.203 1.00 16.34 254 GLY A O 1
ATOM 4004 N N . ILE A 1 258 ? 36.447 4.938 14.292 1.00 11.55 255 ILE A N 1
ATOM 4005 C CA . ILE A 1 258 ? 36.246 5.694 13.052 1.00 8.47 255 ILE A CA 1
ATOM 4006 C C . ILE A 1 258 ? 37.553 6.333 12.578 1.00 10.04 255 ILE A C 1
ATOM 4007 O O . ILE A 1 258 ? 38.266 6.955 13.345 1.00 11.45 255 ILE A O 1
ATOM 4023 N N . ASN A 1 259 ? 37.849 6.186 11.287 1.00 10.69 256 ASN A N 1
ATOM 4024 C CA . ASN A 1 259 ? 38.992 6.853 10.675 1.00 9.75 256 ASN A CA 1
ATOM 4025 C C . ASN A 1 259 ? 38.665 8.337 10.484 1.00 13.47 256 ASN A C 1
ATOM 4026 O O . ASN A 1 259 ? 38.310 8.755 9.399 1.00 9.74 256 ASN A O 1
ATOM 4037 N N . VAL A 1 260 ? 38.781 9.124 11.548 1.00 11.92 257 VAL A N 1
ATOM 4038 C CA . VAL A 1 260 ? 38.358 10.529 11.507 1.00 10.09 257 VAL A CA 1
ATOM 4039 C C . VAL A 1 260 ? 39.217 11.371 10.566 1.00 15.48 257 VAL A C 1
ATOM 4040 O O . VAL A 1 260 ? 38.792 12.422 10.110 1.00 13.70 257 VAL A O 1
ATOM 4053 N N . ALA A 1 261 ? 40.415 10.892 10.269 1.00 13.05 258 ALA A N 1
ATOM 4054 C CA . ALA A 1 261 ? 41.296 11.566 9.320 1.00 15.86 258 ALA A CA 1
ATOM 4055 C C . ALA A 1 261 ? 40.656 11.635 7.930 1.00 15.32 258 ALA A C 1
ATOM 4056 O O . ALA A 1 261 ? 40.945 12.547 7.161 1.00 13.96 258 ALA A O 1
ATOM 4063 N N . ASP A 1 262 ? 39.794 10.673 7.617 1.00 13.04 259 ASP A N 1
ATOM 4064 C CA . ASP A 1 262 ? 39.130 10.641 6.312 1.00 12.58 259 ASP A CA 1
ATOM 4065 C C . ASP A 1 262 ? 38.260 11.885 6.091 1.00 15.29 259 ASP A C 1
ATOM 4066 O O . ASP A 1 262 ? 38.092 12.345 4.963 1.00 16.55 259 ASP A O 1
ATOM 4075 N N . VAL A 1 263 ? 37.747 12.472 7.173 1.00 11.29 260 VAL A N 1
ATOM 4076 C CA . VAL A 1 263 ? 36.818 13.584 7.053 1.00 14.64 260 VAL A CA 1
ATOM 4077 C C . VAL A 1 263 ? 37.535 14.875 6.621 1.00 18.00 260 VAL A C 1
ATOM 4078 O O . VAL A 1 263 ? 36.910 15.836 6.158 1.00 22.21 260 VAL A O 1
ATOM 4091 N N . GLY A 1 264 ? 38.860 14.876 6.729 1.00 21.10 261 GLY A N 1
ATOM 4092 C CA . GLY A 1 264 ? 39.653 16.039 6.376 1.00 23.75 261 GLY A CA 1
ATOM 4093 C C . GLY A 1 264 ? 40.433 16.545 7.558 1.00 19.32 261 GLY A C 1
ATOM 4094 O O . GLY A 1 264 ? 40.724 15.799 8.491 1.00 20.14 261 GLY A O 1
ATOM 4098 N N . GLU A 1 265 ? 40.783 17.824 7.493 1.00 24.27 262 GLU A N 1
ATOM 4099 C CA . GLU A 1 265 ? 41.645 18.466 8.470 1.00 19.91 262 GLU A CA 1
ATOM 4100 C C . GLU A 1 265 ? 41.020 18.356 9.847 1.00 19.54 262 GLU A C 1
ATOM 4101 O O . GLU A 1 265 ? 39.860 18.723 10.021 1.00 22.28 262 GLU A O 1
ATOM 4105 N N . ARG A 1 266 ? 41.776 17.845 10.811 1.00 20.83 263 ARG A N 1
ATOM 4106 C CA . ARG A 1 266 ? 41.204 17.615 12.134 1.00 28.08 263 ARG A CA 1
ATOM 4107 C C . ARG A 1 266 ? 40.635 18.901 12.732 1.00 23.07 263 ARG A C 1
ATOM 4108 O O . ARG A 1 266 ? 39.652 18.862 13.468 1.00 21.10 263 ARG A O 1
ATOM 4129 N N . GLY A 1 267 ? 41.223 20.043 12.389 1.00 22.79 264 GLY A N 1
ATOM 4130 C CA . GLY A 1 267 ? 40.789 21.307 12.949 1.00 22.51 264 GLY A CA 1
ATOM 4131 C C . GLY A 1 267 ? 39.412 21.705 12.466 1.00 19.34 264 GLY A C 1
ATOM 4132 O O . GLY A 1 267 ? 38.658 22.375 13.187 1.00 19.01 264 GLY A O 1
ATOM 4136 N N . ARG A 1 268 ? 39.065 21.293 11.245 1.00 14.29 265 ARG A N 1
ATOM 4137 C CA . ARG A 1 268 ? 37.788 21.662 10.683 1.00 15.98 265 ARG A CA 1
ATOM 4138 C C . ARG A 1 268 ? 36.708 20.822 11.333 1.00 12.76 265 ARG A C 1
ATOM 4139 O O . ARG A 1 268 ? 35.596 21.306 11.563 1.00 17.98 265 ARG A O 1
ATOM 4143 N N . LEU A 1 269 ? 37.033 19.559 11.597 1.00 17.12 266 LEU A N 1
ATOM 4144 C CA . LEU A 1 269 ? 36.093 18.661 12.273 1.00 13.73 266 LEU A CA 1
ATOM 4145 C C . LEU A 1 269 ? 35.853 19.142 13.701 1.00 15.26 266 LEU A C 1
ATOM 4146 O O . LEU A 1 269 ? 34.696 19.212 14.160 1.00 15.61 266 LEU A O 1
ATOM 4162 N N . GLU A 1 270 ? 36.938 19.486 14.391 1.00 14.45 267 GLU A N 1
ATOM 4163 C CA . GLU A 1 270 ? 36.860 20.010 15.759 1.00 14.89 267 GLU A CA 1
ATOM 4164 C C . GLU A 1 270 ? 36.029 21.288 15.839 1.00 17.71 267 GLU A C 1
ATOM 4165 O O . GLU A 1 270 ? 35.200 21.433 16.727 1.00 16.06 267 GLU A O 1
ATOM 4177 N N . ALA A 1 271 ? 36.222 22.193 14.888 1.00 15.93 268 ALA A N 1
ATOM 4178 C CA . ALA A 1 271 ? 35.474 23.442 14.857 1.00 14.22 268 ALA A CA 1
ATOM 4179 C C . ALA A 1 271 ? 33.980 23.240 14.663 1.00 15.15 268 ALA A C 1
ATOM 4180 O O . ALA A 1 271 ? 33.166 23.974 15.262 1.00 16.18 268 ALA A O 1
ATOM 4187 N N . ARG A 1 272 ? 33.606 22.281 13.809 1.00 15.48 269 ARG A N 1
ATOM 4188 C CA . ARG A 1 272 ? 32.207 21.976 13.604 1.00 15.39 269 ARG A CA 1
ATOM 4189 C C . ARG A 1 272 ? 31.643 21.364 14.887 1.00 13.80 269 ARG A C 1
ATOM 4190 O O . ARG A 1 272 ? 30.554 21.720 15.321 1.00 14.35 269 ARG A O 1
ATOM 4211 N N . ILE A 1 273 ? 32.397 20.446 15.489 1.00 16.00 270 ILE A N 1
ATOM 4212 C CA . ILE A 1 273 ? 31.953 19.812 16.733 1.00 14.32 270 ILE A CA 1
ATOM 4213 C C . ILE A 1 273 ? 31.826 20.846 17.839 1.00 16.06 270 ILE A C 1
ATOM 4214 O O . ILE A 1 273 ? 30.873 20.832 18.618 1.00 15.72 270 ILE A O 1
ATOM 4230 N N . ASP A 1 274 ? 32.797 21.743 17.920 1.00 13.49 271 ASP A N 1
ATOM 4231 C CA . ASP A 1 274 ? 32.726 22.834 18.879 1.00 18.79 271 ASP A CA 1
ATOM 4232 C C . ASP A 1 274 ? 31.424 23.627 18.724 1.00 20.01 271 ASP A C 1
ATOM 4233 O O . ASP A 1 274 ? 30.727 23.899 19.707 1.00 17.41 271 ASP A O 1
ATOM 4242 N N . LYS A 1 275 ? 31.106 23.995 17.485 1.00 17.72 272 LYS A N 1
ATOM 4243 C CA . LYS A 1 275 ? 29.963 24.854 17.204 1.00 23.75 272 LYS A CA 1
ATOM 4244 C C . LYS A 1 275 ? 28.678 24.121 17.558 1.00 25.72 272 LYS A C 1
ATOM 4245 O O . LYS A 1 275 ? 27.808 24.650 18.252 1.00 26.49 272 LYS A O 1
ATOM 4249 N N . VAL A 1 276 ? 28.581 22.883 17.091 1.00 22.85 273 VAL A N 1
ATOM 4250 C CA . VAL A 1 276 ? 27.351 22.117 17.194 1.00 25.40 273 VAL A CA 1
ATOM 4251 C C . VAL A 1 276 ? 27.149 21.522 18.584 1.00 28.14 273 VAL A C 1
ATOM 4252 O O . VAL A 1 276 ? 26.052 21.621 19.144 1.00 27.30 273 VAL A O 1
ATOM 4265 N N . CYS A 1 277 ? 28.207 20.934 19.147 1.00 21.73 274 CYS A N 1
ATOM 4266 C CA . CYS A 1 277 ? 28.096 20.143 20.370 1.00 23.31 274 CYS A CA 1
ATOM 4267 C C . CYS A 1 277 ? 28.353 20.921 21.650 1.00 23.30 274 CYS A C 1
ATOM 4268 O O . CYS A 1 277 ? 27.920 20.498 22.726 1.00 21.00 274 CYS A O 1
ATOM 4276 N N . PHE A 1 278 ? 29.063 22.049 21.540 1.00 18.31 275 PHE A N 1
ATOM 4277 C CA . PHE A 1 278 ? 29.404 22.866 22.678 1.00 20.51 275 PHE A CA 1
ATOM 4278 C C . PHE A 1 278 ? 28.763 24.250 22.527 1.00 23.27 275 PHE A C 1
ATOM 4279 O O . PHE A 1 278 ? 28.839 25.050 23.456 1.00 24.15 275 PHE A O 1
#

Sequence (271 aa):
DDLLTTGYLDRINYRGATDPTLDDVLRDLVSSAHTGAIAFENLDPLMGVPVDDLSAEALADKLVDRRRGGYYEHNGLIGYVLAELGYRVRRLAGRVVWLAPPDAPTPAQTHTVLAVTFPGCQGPYLVDVGFFGGGGMMTTPTAPLRLLETGTVQQTALEPYRLDDRGDGLVLQQAMVRDEWQALYEFSTLTRPQVDLRVGSWFVVSTHPTSHFVTGLMAATVADDARWNLMMGRNLAIHRRRGGTEKILLEDAAAVVDTLGDRFGINVADVGERGRLEARIDKVCF

CATH classification: 3.30.2140.10 (+1 more: 2.40.128.150)

Organism: Mycobacterium marinum (strain ATCC BAA-535 / M) (NCBI:txid216594)

Solvent-accessible surface area: 12097 Å² total

InterPro domains:
  IPR001447 Arylamine N-acetyltransferase [PF00797] (21-258)
  IPR001447 Arylamine N-acetyltransferase [PTHR11786] (5-264)
  IPR038765 Papain-like cysteine peptidase superfamily [SSF54001] (3-260)

Foldseek 3Di:
DLVQVCVQLVHDDDLALDQVNQLSVLLSLQARAKEWLLCLQLVHFPQDLDLVVLCCVVGVQVAHYANSSQSNVQVSSVVSAKDKFKWWWFFQWPHDPPDDGGPRQDIWIWIGHPPDPATWIADSRLFQDHASGTHHPDADDFACGLAWIWGWHDDDQWIWIWTQDPHRITTTITIHPDGDDPVVNSVSRRCLSHPPPHLSHQWIWMWGDDDSWIWIDTQQWTWIQHPVGIDIDRHDALVSVLCCCCPVVVRSVCVSDDSVSSRVSSRVRRD